Protein AF-A0A255ZI09-F1 (afdb_monomer)

Secondary structure (DSSP, 8-state):
-PPPPPP-EEPB-TTSPBPPPEEEE-SSEEEEEEEEE-TTS--EEEE--EEEGGG--HHHHHHHHHHHHH-SSHHHHHHHHHHHH-SS-TTS-SSHHHHHHHHHHHHHHHHHHHHHTTT--PPPEEEPPBTTBSEEEEEEEETTEEEEEEEEEEETTPBEE-SS---B-GGG-EEEEETTTT-TTEEEEEEE-

Foldseek 3Di:
DDDPDAFFDFFAFPVRHGFQWDWDADPFWIWTWTFGAHPQLQDTDIDTDIDGPVGDPVVLVVVLSVQLNPDPRNRVSRVVSCVVPPPDDCVCQPDPSRVVRSVRVVVVCVVCVCVRCPRGDRWWWWFADDDPDQWFFKFFADPNDTDPDGDDIAGGGFTFDPPDDWHDDPPRWTWGQTDPVSPPRITHTIDTD

Mean predicted aligned error: 8.45 Å

Sequence (193 aa):
MQAAAPACAPMRNAAGYPLAPRWESGALGNHLILMCTNAKQSQAFAGGLSCLHADCNVNAFGAALLKVLHAEDRQAALDAEWDKGVKWTCDAPPTVAQANLCNERAALIKANWSRWSAGYAVAVWKVKANGAATTRPAYALANGVLGTKEVARAQVGAICNVIRPTAPATGGDIRAEFGPANAPGVVTICSKQ

Structure (mmCIF, N/CA/C/O backbone):
data_AF-A0A255ZI09-F1
#
_entry.id   AF-A0A255ZI09-F1
#
loop_
_atom_site.group_PDB
_atom_site.id
_atom_site.type_symbol
_atom_site.label_atom_id
_atom_site.label_alt_id
_atom_site.label_comp_id
_atom_site.label_asym_id
_atom_site.label_entity_id
_atom_site.label_seq_id
_atom_site.pdbx_PDB_ins_code
_atom_site.Cartn_x
_atom_site.Cartn_y
_atom_site.Cartn_z
_atom_site.occupancy
_atom_site.B_iso_or_equiv
_atom_site.auth_seq_id
_atom_site.auth_comp_id
_atom_site.auth_asym_id
_atom_site.auth_atom_id
_atom_site.pdbx_PDB_model_num
ATOM 1 N N . MET A 1 1 ? 10.603 18.497 -2.033 1.00 33.22 1 MET A N 1
ATOM 2 C CA . MET A 1 1 ? 10.549 17.308 -1.155 1.00 33.22 1 MET A CA 1
ATOM 3 C C . MET A 1 1 ? 9.601 16.315 -1.801 1.00 33.22 1 MET A C 1
ATOM 5 O O . MET A 1 1 ? 8.430 16.639 -1.943 1.00 33.22 1 MET A O 1
ATOM 9 N N . GLN A 1 2 ? 10.116 15.188 -2.290 1.00 36.16 2 GLN A N 1
ATOM 10 C CA . GLN A 1 2 ? 9.300 14.132 -2.892 1.00 36.16 2 GLN A CA 1
ATOM 11 C C . GLN A 1 2 ? 8.587 13.383 -1.762 1.00 36.16 2 GLN A C 1
ATOM 13 O O . GLN A 1 2 ? 9.208 13.082 -0.741 1.00 36.16 2 GLN A O 1
ATOM 18 N N . ALA A 1 3 ? 7.279 13.164 -1.889 1.00 39.97 3 ALA A N 1
ATOM 19 C CA . ALA A 1 3 ? 6.551 12.366 -0.912 1.00 39.97 3 ALA A CA 1
ATOM 20 C C . ALA A 1 3 ? 7.094 10.932 -0.961 1.00 39.97 3 ALA A C 1
ATOM 22 O O . ALA A 1 3 ? 7.229 10.367 -2.045 1.00 39.97 3 ALA A O 1
ATOM 23 N N . ALA A 1 4 ? 7.428 10.361 0.197 1.00 49.44 4 ALA A N 1
ATOM 24 C CA . ALA A 1 4 ? 7.821 8.960 0.272 1.00 49.44 4 ALA A CA 1
ATOM 25 C C . ALA A 1 4 ? 6.689 8.084 -0.284 1.00 49.44 4 ALA A C 1
ATOM 27 O O . ALA A 1 4 ? 5.510 8.341 -0.008 1.00 49.44 4 ALA A O 1
ATOM 28 N N . ALA A 1 5 ? 7.042 7.063 -1.067 1.00 55.00 5 ALA A N 1
ATOM 29 C CA . ALA A 1 5 ? 6.068 6.098 -1.550 1.00 55.0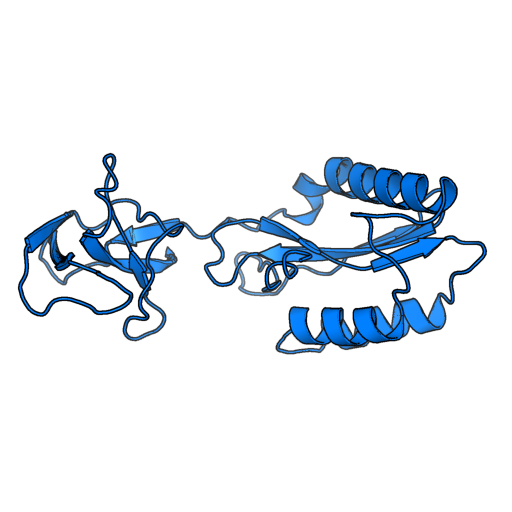0 5 ALA A CA 1
ATOM 30 C C . ALA A 1 5 ? 5.327 5.469 -0.350 1.00 55.00 5 ALA A C 1
ATOM 32 O O . ALA A 1 5 ? 5.941 5.200 0.686 1.00 55.00 5 ALA A O 1
ATOM 33 N N . PRO A 1 6 ? 4.001 5.261 -0.437 1.00 61.19 6 PRO A N 1
ATOM 34 C CA . PRO A 1 6 ? 3.262 4.626 0.642 1.00 61.19 6 PRO A CA 1
ATOM 35 C C . PRO A 1 6 ? 3.760 3.194 0.837 1.00 61.19 6 PRO A C 1
ATOM 37 O O . PRO A 1 6 ? 3.961 2.467 -0.134 1.00 61.19 6 PRO A O 1
ATOM 40 N N . ALA A 1 7 ? 3.895 2.768 2.093 1.00 70.31 7 ALA A N 1
ATOM 41 C CA . ALA A 1 7 ? 4.321 1.409 2.390 1.00 70.31 7 ALA A CA 1
ATOM 42 C C . ALA A 1 7 ? 3.371 0.362 1.763 1.00 70.31 7 ALA A C 1
ATOM 44 O O . ALA A 1 7 ? 2.164 0.392 2.023 1.00 70.31 7 ALA A O 1
ATOM 45 N N . CYS A 1 8 ? 3.903 -0.560 0.951 1.00 75.25 8 CYS A N 1
ATOM 46 C CA . CYS A 1 8 ? 3.186 -1.694 0.358 1.00 75.25 8 CYS A CA 1
ATOM 47 C C . CYS A 1 8 ? 3.151 -2.892 1.308 1.00 75.25 8 CYS A C 1
ATOM 49 O O . CYS A 1 8 ? 4.037 -3.749 1.309 1.00 75.25 8 CYS A O 1
ATOM 51 N N . ALA A 1 9 ? 2.058 -3.030 2.051 1.00 80.44 9 ALA A N 1
ATOM 52 C CA . ALA A 1 9 ? 1.685 -4.342 2.554 1.00 80.44 9 ALA A CA 1
ATOM 53 C C . ALA A 1 9 ? 1.100 -5.166 1.389 1.00 80.44 9 ALA A C 1
ATOM 55 O O . ALA A 1 9 ? 0.278 -4.639 0.635 1.00 80.44 9 ALA A O 1
ATOM 56 N N . PRO A 1 10 ? 1.466 -6.446 1.205 1.00 81.69 10 PRO A N 1
ATOM 57 C CA . PRO A 1 10 ? 0.876 -7.251 0.144 1.00 81.69 10 PRO A CA 1
ATOM 58 C C . PRO A 1 10 ? -0.628 -7.415 0.365 1.00 81.69 10 PRO A C 1
ATOM 60 O O . PRO A 1 10 ? -1.071 -7.786 1.455 1.00 81.69 10 PRO A O 1
ATOM 63 N N . MET A 1 11 ? -1.413 -7.194 -0.690 1.00 86.75 11 MET A N 1
ATOM 64 C CA . MET A 1 11 ? -2.818 -7.599 -0.709 1.00 86.75 11 MET A CA 1
ATOM 65 C C . MET A 1 11 ? -2.905 -9.112 -0.502 1.00 86.75 11 MET A C 1
ATOM 67 O O . MET A 1 11 ? -2.089 -9.851 -1.047 1.00 86.75 11 MET A O 1
ATOM 71 N N . ARG A 1 12 ? -3.878 -9.582 0.283 1.00 84.38 12 ARG A N 1
ATOM 72 C CA . ARG A 1 12 ? -4.068 -11.005 0.602 1.00 84.38 12 ARG A CA 1
ATOM 73 C C . ARG A 1 12 ? -5.451 -11.479 0.174 1.00 84.38 12 ARG A C 1
ATOM 75 O O . ARG A 1 12 ? -6.423 -10.756 0.355 1.00 84.38 12 ARG A O 1
ATOM 82 N N . ASN A 1 13 ? -5.545 -12.678 -0.386 1.00 82.06 13 ASN A N 1
ATOM 83 C CA . ASN A 1 13 ? -6.838 -13.290 -0.682 1.00 82.06 13 ASN A CA 1
ATOM 84 C C . ASN A 1 13 ? -7.582 -13.679 0.612 1.00 82.06 13 ASN A C 1
ATOM 86 O O . ASN A 1 13 ? -7.042 -13.567 1.714 1.00 82.06 13 ASN A O 1
ATOM 90 N N . ALA A 1 14 ? -8.812 -14.182 0.476 1.00 77.88 14 ALA A N 1
ATOM 91 C CA . ALA A 1 14 ? -9.637 -14.622 1.606 1.00 77.88 14 ALA A CA 1
ATOM 92 C C . ALA A 1 14 ? -8.976 -15.695 2.499 1.00 77.88 14 ALA A C 1
ATOM 94 O O . ALA A 1 14 ? -9.269 -15.766 3.687 1.00 77.88 14 ALA A O 1
ATOM 95 N N . ALA A 1 15 ? -8.054 -16.495 1.955 1.00 78.25 15 ALA A N 1
ATOM 96 C CA . ALA A 1 15 ? -7.289 -17.495 2.704 1.00 78.25 15 ALA A CA 1
ATOM 97 C C . ALA A 1 15 ? -6.020 -16.919 3.370 1.00 78.25 15 ALA A C 1
ATOM 99 O O . ALA A 1 15 ? -5.214 -17.657 3.929 1.00 78.25 15 ALA A O 1
ATOM 100 N N . GLY A 1 16 ? -5.814 -15.601 3.306 1.00 76.88 16 GLY A N 1
ATOM 101 C CA . GLY A 1 16 ? -4.669 -14.919 3.907 1.00 76.88 16 GLY A CA 1
ATOM 102 C C . GLY A 1 16 ? -3.377 -15.007 3.091 1.00 76.88 16 GLY A C 1
ATOM 103 O O . GLY A 1 16 ? -2.362 -14.435 3.505 1.00 76.88 16 GLY A O 1
ATOM 104 N N . TYR A 1 17 ? -3.388 -15.654 1.922 1.00 79.81 17 TYR A N 1
ATOM 105 C CA . TYR A 1 17 ? -2.214 -15.730 1.056 1.00 79.81 17 TYR A CA 1
ATOM 106 C C . TYR A 1 17 ? -2.016 -14.420 0.300 1.00 79.81 17 TYR A C 1
ATOM 108 O O . TYR A 1 17 ? -2.981 -13.879 -0.249 1.00 79.81 17 TYR A O 1
ATOM 116 N N . PRO A 1 18 ? -0.782 -13.898 0.237 1.00 81.19 18 PRO A N 1
ATOM 117 C CA . PRO A 1 18 ? -0.510 -12.695 -0.523 1.00 81.19 18 PRO A CA 1
ATOM 118 C C . PRO A 1 18 ? -0.772 -12.943 -2.009 1.00 81.19 18 PRO A C 1
ATOM 120 O O . PRO A 1 18 ? -0.396 -13.982 -2.554 1.00 81.19 18 PRO A O 1
ATOM 123 N N . LEU A 1 19 ? -1.395 -11.976 -2.675 1.00 85.38 19 LEU A N 1
ATOM 124 C CA . LEU A 1 19 ? -1.599 -12.042 -4.109 1.00 85.38 19 LEU A CA 1
ATOM 125 C C . LEU A 1 19 ? -0.238 -12.046 -4.816 1.00 85.38 19 LEU A C 1
ATOM 127 O O . LEU A 1 19 ? 0.709 -11.360 -4.411 1.00 85.38 19 LEU A O 1
ATOM 131 N N . ALA A 1 20 ? -0.141 -12.860 -5.864 1.00 84.56 20 ALA A N 1
ATOM 132 C CA . ALA A 1 20 ? 1.082 -12.995 -6.636 1.00 84.56 20 ALA A CA 1
ATOM 133 C C . ALA A 1 20 ? 1.359 -11.707 -7.434 1.00 84.56 20 ALA A C 1
ATOM 135 O O . ALA A 1 20 ? 0.435 -11.200 -8.076 1.00 84.56 20 ALA A O 1
ATOM 136 N N . PRO A 1 21 ? 2.607 -11.208 -7.451 1.00 85.81 21 PRO A N 1
ATOM 137 C CA . PRO A 1 21 ? 3.044 -10.176 -8.379 1.00 85.81 21 PRO A CA 1
ATOM 138 C C . PRO A 1 21 ? 2.699 -10.513 -9.828 1.00 85.81 21 PRO A C 1
ATOM 140 O O . PRO A 1 21 ? 2.524 -11.680 -10.194 1.00 85.81 21 PRO A O 1
ATOM 143 N N . ARG A 1 22 ? 2.642 -9.482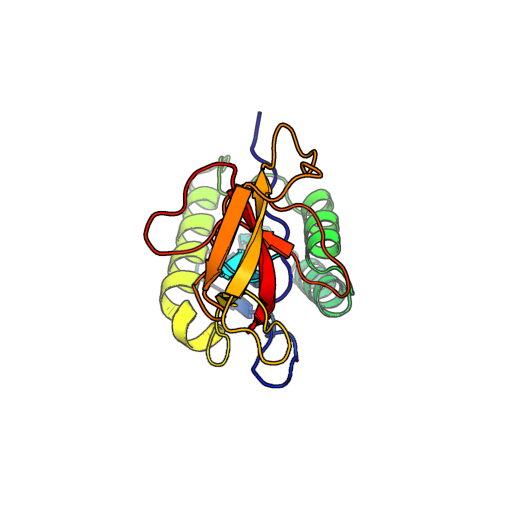 -10.666 1.00 89.81 22 ARG A N 1
ATOM 144 C CA . ARG A 1 22 ? 2.427 -9.625 -12.105 1.00 89.81 22 ARG A CA 1
ATOM 145 C C . ARG A 1 22 ? 3.679 -9.210 -12.840 1.00 89.81 22 ARG A C 1
ATOM 147 O O . ARG A 1 22 ? 4.161 -8.097 -12.658 1.00 89.81 22 ARG A O 1
ATOM 154 N N . TRP A 1 23 ? 4.189 -10.132 -13.639 1.00 89.81 23 TRP A N 1
ATOM 155 C CA . TRP A 1 23 ? 5.140 -9.818 -14.683 1.00 89.81 23 TRP A CA 1
ATOM 156 C C . TRP A 1 23 ? 4.347 -9.619 -15.962 1.00 89.81 23 TRP A C 1
ATOM 158 O O . TRP A 1 23 ? 3.702 -10.555 -16.428 1.00 89.81 23 TRP A O 1
ATOM 168 N N . GLU A 1 24 ? 4.408 -8.425 -16.528 1.00 91.81 24 GLU A N 1
ATOM 169 C CA . GLU A 1 24 ? 3.769 -8.118 -17.803 1.00 91.81 24 GLU A CA 1
ATOM 170 C C . GLU A 1 24 ? 4.826 -7.548 -18.746 1.00 91.81 24 GLU A C 1
ATOM 172 O O . GLU A 1 24 ? 5.581 -6.650 -18.367 1.00 91.81 24 GLU A O 1
ATOM 177 N N . SER A 1 25 ? 4.893 -8.081 -19.963 1.00 92.62 25 SER A N 1
ATOM 178 C CA . SER A 1 25 ? 5.707 -7.505 -21.033 1.00 92.62 25 SER A CA 1
ATOM 179 C C . SER A 1 25 ? 4.786 -6.689 -21.929 1.00 92.62 25 SER A C 1
ATOM 181 O O . SER A 1 25 ? 3.841 -7.232 -22.504 1.00 92.62 25 SER A O 1
ATOM 183 N N . GLY A 1 26 ? 5.021 -5.383 -21.980 1.00 93.62 26 GLY A N 1
ATOM 184 C CA . GLY A 1 26 ? 4.340 -4.465 -22.879 1.00 93.62 26 GLY A CA 1
ATOM 185 C C . GLY A 1 26 ? 5.059 -4.349 -24.221 1.00 93.62 26 GLY A C 1
ATOM 186 O O . GLY A 1 26 ? 5.933 -5.149 -24.553 1.00 93.62 26 GLY A O 1
ATOM 187 N N . ALA A 1 27 ? 4.690 -3.336 -25.000 1.00 95.94 27 ALA A N 1
ATOM 188 C CA . ALA A 1 27 ? 5.363 -3.014 -26.251 1.00 95.94 27 ALA A CA 1
ATOM 189 C C . ALA A 1 27 ? 6.687 -2.272 -26.015 1.00 95.94 27 ALA A C 1
ATOM 191 O O . ALA A 1 27 ? 7.594 -2.381 -26.836 1.00 95.94 27 ALA A O 1
ATOM 192 N N . LEU A 1 28 ? 6.801 -1.513 -24.920 1.00 94.81 28 LEU A N 1
ATOM 193 C CA . LEU A 1 28 ? 7.977 -0.694 -24.620 1.00 94.81 28 LEU A CA 1
ATOM 194 C C . LEU A 1 28 ? 8.922 -1.352 -23.615 1.00 94.81 28 LEU A C 1
ATOM 196 O O . LEU A 1 28 ? 10.122 -1.053 -23.610 1.00 94.81 28 LEU A O 1
ATOM 200 N N . GLY A 1 29 ? 8.406 -2.204 -22.730 1.00 92.25 29 GLY A N 1
ATOM 201 C CA . GLY A 1 29 ? 9.210 -2.728 -21.638 1.00 92.25 29 GLY A CA 1
ATOM 202 C C . GLY A 1 29 ? 8.630 -3.907 -20.875 1.00 92.25 29 GLY A C 1
ATOM 203 O O . GLY A 1 29 ? 7.596 -4.472 -21.219 1.00 92.25 29 GLY A O 1
ATOM 204 N N . ASN A 1 30 ? 9.339 -4.288 -19.813 1.00 90.25 30 ASN A N 1
ATOM 205 C CA . ASN A 1 30 ? 8.842 -5.241 -18.826 1.00 90.25 30 ASN A CA 1
ATOM 206 C C . ASN A 1 30 ? 8.415 -4.502 -17.559 1.00 90.25 30 ASN A C 1
ATOM 208 O O . ASN A 1 30 ? 9.059 -3.539 -17.128 1.00 90.25 30 ASN A O 1
ATOM 212 N N . HIS A 1 31 ? 7.354 -5.002 -16.934 1.00 88.81 31 HIS A N 1
ATOM 213 C CA . HIS A 1 31 ? 6.761 -4.441 -15.731 1.00 88.81 31 HIS A CA 1
ATOM 214 C C . HIS A 1 31 ? 6.617 -5.513 -14.660 1.00 88.81 31 HIS A C 1
ATOM 216 O O . HIS A 1 31 ? 6.014 -6.560 -14.885 1.00 88.81 31 HIS A O 1
ATOM 222 N N . LEU A 1 32 ? 7.125 -5.209 -13.470 1.00 86.94 32 LEU A N 1
ATOM 223 C CA . LEU A 1 32 ? 6.850 -5.950 -12.252 1.00 86.94 32 LEU A CA 1
ATOM 224 C C . LEU A 1 32 ? 5.819 -5.149 -11.474 1.00 86.94 32 LEU A C 1
ATOM 226 O O . LEU A 1 32 ? 6.088 -4.027 -11.058 1.00 86.94 32 LEU A O 1
ATOM 230 N N . ILE A 1 33 ? 4.640 -5.714 -11.269 1.00 88.38 33 ILE A N 1
ATOM 231 C CA . ILE A 1 33 ? 3.527 -5.042 -10.610 1.00 88.38 33 ILE A CA 1
ATOM 232 C C . ILE A 1 33 ? 3.211 -5.789 -9.320 1.00 88.38 33 ILE A C 1
ATOM 234 O O . ILE A 1 33 ? 2.958 -6.994 -9.322 1.00 88.38 33 ILE A O 1
ATOM 238 N N . LEU A 1 34 ? 3.224 -5.057 -8.211 1.00 86.81 34 LEU A N 1
ATOM 239 C CA . LEU A 1 34 ? 2.848 -5.554 -6.895 1.00 86.81 34 LEU A CA 1
ATOM 240 C C . LEU A 1 34 ? 1.464 -5.024 -6.538 1.00 86.81 34 LEU A C 1
ATOM 242 O O . LEU A 1 34 ? 1.216 -3.822 -6.622 1.00 86.81 34 LEU A O 1
ATOM 246 N N . MET A 1 35 ? 0.570 -5.909 -6.111 1.00 89.19 35 MET A N 1
ATOM 247 C CA . MET A 1 35 ? -0.728 -5.514 -5.575 1.00 89.19 35 MET A CA 1
ATOM 248 C C . MET A 1 35 ? -0.584 -5.222 -4.083 1.00 89.19 35 MET A C 1
ATOM 250 O O . MET A 1 35 ? -0.367 -6.120 -3.264 1.00 89.19 35 MET A O 1
ATOM 254 N N . CYS A 1 36 ? -0.663 -3.939 -3.763 1.00 86.75 36 CYS A N 1
ATOM 255 C CA . CYS A 1 36 ? -0.316 -3.373 -2.477 1.00 86.75 36 CYS A CA 1
ATOM 256 C C . CYS A 1 36 ? -1.541 -2.837 -1.758 1.00 86.75 36 CYS A C 1
ATOM 258 O O . CYS A 1 36 ? -2.538 -2.438 -2.358 1.00 86.75 36 CYS A O 1
ATOM 260 N N . THR A 1 37 ? -1.431 -2.761 -0.445 1.00 86.50 37 THR A N 1
ATOM 261 C CA . THR A 1 37 ? -2.335 -2.001 0.389 1.00 86.50 37 THR A CA 1
ATOM 262 C C . THR A 1 37 ? -1.556 -1.213 1.428 1.00 86.50 37 THR A C 1
ATOM 264 O O . THR A 1 37 ? -0.417 -1.550 1.746 1.00 86.50 37 THR A O 1
ATOM 267 N N . ASN A 1 38 ? -2.146 -0.134 1.938 1.00 82.81 38 ASN A N 1
ATOM 268 C CA . ASN A 1 38 ? -1.532 0.620 3.024 1.00 82.81 38 ASN A CA 1
ATOM 269 C C . ASN A 1 38 ? -1.448 -0.241 4.305 1.00 82.81 38 ASN A C 1
ATOM 271 O O . ASN A 1 38 ? -2.080 -1.292 4.412 1.00 82.81 38 ASN A O 1
ATOM 275 N N . ALA A 1 39 ? -0.718 0.222 5.323 1.00 77.62 39 ALA A N 1
ATOM 276 C CA . ALA A 1 39 ? -0.547 -0.521 6.580 1.00 77.62 39 ALA A CA 1
ATOM 277 C C . ALA A 1 39 ? -1.878 -0.907 7.269 1.00 77.62 39 ALA A C 1
ATOM 279 O O . ALA A 1 39 ? -1.955 -1.910 7.975 1.00 77.62 39 ALA A O 1
ATOM 280 N N . LYS A 1 40 ? -2.946 -0.133 7.037 1.00 77.50 40 LYS A N 1
ATOM 281 C CA . LYS A 1 40 ? -4.291 -0.362 7.594 1.00 77.50 40 LYS A CA 1
ATOM 282 C C . LYS A 1 40 ? -5.156 -1.263 6.712 1.00 77.50 40 LYS A C 1
ATOM 284 O O . LYS A 1 40 ? -6.292 -1.561 7.060 1.00 77.50 40 LYS A O 1
ATOM 289 N N . GLN A 1 41 ? -4.638 -1.685 5.569 1.00 79.50 41 GLN A N 1
ATOM 290 C CA . GLN A 1 41 ? -5.328 -2.447 4.539 1.00 79.50 41 GLN A CA 1
ATOM 291 C C . GLN A 1 41 ? -6.595 -1.776 3.977 1.00 79.50 41 GLN A C 1
ATOM 293 O O . GLN A 1 41 ? -7.468 -2.451 3.443 1.00 79.50 41 GLN A O 1
ATOM 298 N N . SER A 1 42 ? -6.731 -0.456 4.124 1.00 81.62 42 SER A N 1
ATOM 299 C CA . SER A 1 42 ? -7.957 0.289 3.798 1.00 81.62 42 SER A CA 1
ATOM 300 C C . SER A 1 42 ? -7.956 0.884 2.391 1.00 81.62 42 SER A C 1
ATOM 302 O O . SER A 1 42 ? -8.958 1.430 1.941 1.00 81.62 42 SER A O 1
ATOM 304 N N . GLN A 1 43 ? -6.814 0.834 1.714 1.00 85.19 43 GLN A N 1
ATOM 305 C CA . GLN A 1 43 ? -6.635 1.352 0.366 1.00 85.19 43 GLN A CA 1
ATOM 306 C C . GLN A 1 43 ? -5.760 0.380 -0.402 1.00 85.19 43 GLN A C 1
ATOM 308 O O . GLN A 1 43 ? -4.670 0.055 0.064 1.00 85.19 43 GLN A O 1
ATOM 313 N N . ALA A 1 44 ? -6.222 -0.060 -1.566 1.00 88.75 44 ALA A N 1
ATOM 314 C CA . ALA A 1 44 ? -5.427 -0.854 -2.488 1.00 88.75 44 ALA A CA 1
ATOM 315 C C . ALA A 1 44 ? -4.781 0.048 -3.545 1.00 88.75 44 ALA A C 1
ATOM 317 O O . ALA A 1 44 ? -5.381 1.031 -3.980 1.00 88.75 44 ALA A O 1
ATOM 318 N N . PHE A 1 45 ? -3.560 -0.281 -3.947 1.00 88.81 45 PHE A N 1
ATOM 319 C CA . PHE A 1 45 ? -2.815 0.419 -4.989 1.00 88.81 45 PHE A CA 1
ATOM 320 C C . PHE A 1 45 ? -1.804 -0.526 -5.649 1.00 88.81 45 PHE A C 1
ATOM 322 O O . PHE A 1 45 ? -1.549 -1.625 -5.157 1.00 88.81 45 PHE A O 1
ATOM 329 N N . ALA A 1 46 ? -1.229 -0.115 -6.776 1.00 88.75 46 ALA A N 1
ATOM 330 C CA . ALA A 1 46 ? -0.194 -0.879 -7.463 1.00 88.75 46 ALA A CA 1
ATOM 331 C C . ALA A 1 46 ? 1.196 -0.294 -7.172 1.00 88.75 46 ALA A C 1
ATOM 333 O O . ALA A 1 46 ? 1.443 0.880 -7.442 1.00 88.75 46 ALA A O 1
ATOM 334 N N . GLY A 1 47 ? 2.106 -1.119 -6.658 1.00 83.44 47 GLY A N 1
ATOM 335 C CA . GLY A 1 47 ? 3.542 -0.840 -6.566 1.00 83.44 47 GLY A CA 1
ATOM 336 C C . GLY A 1 47 ? 4.330 -1.563 -7.663 1.00 83.44 47 GLY A C 1
ATOM 337 O O . GLY A 1 47 ? 3.746 -2.241 -8.514 1.00 83.44 47 GLY A O 1
ATOM 338 N N . GLY A 1 48 ? 5.656 -1.412 -7.675 1.00 82.31 48 GLY A N 1
ATOM 339 C CA . GLY A 1 48 ? 6.557 -2.215 -8.515 1.00 82.31 48 GLY A CA 1
ATOM 340 C C . GLY A 1 48 ? 7.328 -1.467 -9.614 1.00 82.31 48 GLY A C 1
ATOM 341 O O . GLY A 1 48 ? 7.174 -0.261 -9.783 1.00 82.31 48 GLY A O 1
ATOM 342 N N . LEU A 1 49 ? 8.179 -2.201 -10.333 1.00 82.06 49 LEU A N 1
ATOM 343 C CA . LEU A 1 49 ? 9.279 -1.708 -11.172 1.00 82.06 49 LEU A CA 1
ATOM 344 C C . LEU A 1 49 ? 8.951 -1.768 -12.670 1.00 82.06 49 LEU A C 1
ATOM 346 O O . LEU A 1 49 ? 8.057 -2.497 -13.105 1.00 82.06 49 LEU A O 1
ATOM 350 N N . SER A 1 50 ? 9.685 -1.021 -13.494 1.00 86.62 50 SER A N 1
ATOM 351 C CA . SER A 1 50 ? 9.607 -1.117 -14.959 1.00 86.62 50 SER A CA 1
ATOM 352 C C . SER A 1 50 ? 10.957 -0.835 -15.611 1.00 86.62 50 SER A C 1
ATOM 354 O O . SER A 1 50 ? 11.734 -0.038 -15.095 1.00 86.62 50 SER A O 1
ATOM 356 N N . CYS A 1 51 ? 11.222 -1.475 -16.747 1.00 86.06 51 CYS A N 1
ATOM 357 C CA . CYS A 1 51 ? 12.425 -1.281 -17.561 1.00 86.06 51 CYS A CA 1
ATOM 358 C C . CYS A 1 51 ? 12.046 -1.266 -19.051 1.00 86.06 51 CYS A C 1
ATOM 360 O O . CYS A 1 51 ? 11.210 -2.063 -19.471 1.00 86.06 51 CYS A O 1
ATOM 362 N N . LEU A 1 52 ? 12.670 -0.399 -19.856 1.00 89.00 52 LEU A N 1
ATOM 363 C CA . LEU A 1 52 ? 12.546 -0.4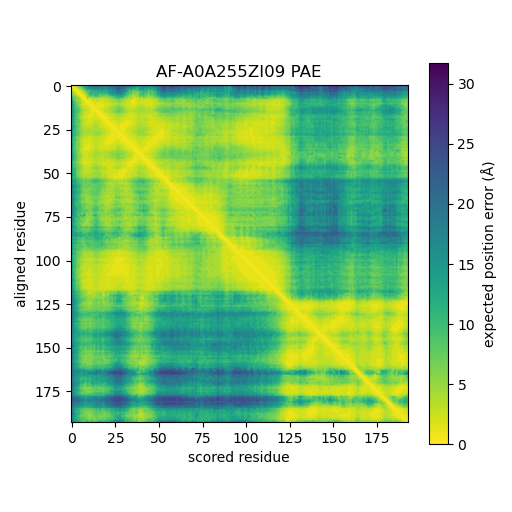37 -21.321 1.00 89.00 52 LEU A CA 1
ATOM 364 C C . LEU A 1 52 ? 13.209 -1.705 -21.866 1.00 89.00 52 LEU A C 1
ATOM 366 O O . LEU A 1 52 ? 14.260 -2.082 -21.357 1.00 89.00 52 LEU A O 1
ATOM 370 N N . HIS A 1 53 ? 12.674 -2.333 -22.920 1.00 90.44 53 HIS A N 1
ATOM 371 C CA . HIS A 1 53 ? 13.291 -3.538 -23.507 1.00 90.44 53 HIS A CA 1
ATOM 372 C C . HIS A 1 53 ? 14.749 -3.323 -23.919 1.00 90.44 53 HIS A C 1
ATOM 374 O O . HIS A 1 53 ? 15.571 -4.201 -23.683 1.00 90.44 53 HIS A O 1
ATOM 380 N N . ALA A 1 54 ? 15.067 -2.147 -24.467 1.00 87.25 54 ALA A N 1
ATOM 381 C CA . ALA A 1 54 ? 16.419 -1.789 -24.896 1.00 87.25 54 ALA A CA 1
ATOM 382 C C . ALA A 1 54 ? 17.454 -1.819 -23.755 1.00 87.25 54 ALA A C 1
ATOM 384 O O . ALA A 1 54 ? 18.618 -2.122 -23.994 1.00 87.25 54 ALA A O 1
ATOM 385 N N . ASP A 1 55 ? 17.015 -1.558 -22.520 1.00 82.69 55 ASP A N 1
ATOM 386 C CA . ASP A 1 55 ? 17.885 -1.411 -21.350 1.00 82.69 55 ASP A CA 1
ATOM 387 C C . ASP A 1 55 ? 17.638 -2.497 -20.289 1.00 82.69 55 ASP A C 1
ATOM 389 O O . ASP A 1 55 ? 18.263 -2.495 -19.223 1.00 82.69 55 ASP A O 1
ATOM 393 N N . CYS A 1 56 ? 16.688 -3.410 -20.522 1.00 82.44 56 CYS A N 1
ATOM 394 C CA . CYS A 1 56 ? 16.240 -4.314 -19.476 1.00 82.44 56 CYS A CA 1
ATOM 395 C C . CYS A 1 56 ? 17.161 -5.521 -19.321 1.00 82.44 56 CYS A C 1
ATOM 397 O O . CYS A 1 56 ? 17.222 -6.407 -20.173 1.00 82.44 56 CYS A O 1
ATOM 399 N N . ASN A 1 57 ? 17.777 -5.636 -18.147 1.00 84.25 57 ASN A N 1
ATOM 400 C CA . ASN A 1 57 ? 18.358 -6.893 -17.704 1.00 84.25 57 ASN A CA 1
ATOM 401 C C . ASN A 1 57 ? 17.261 -7.775 -17.088 1.00 84.25 57 ASN A C 1
ATOM 403 O O . ASN A 1 57 ? 16.981 -7.706 -15.889 1.00 84.25 57 ASN A O 1
ATOM 407 N N . VAL A 1 58 ? 16.645 -8.619 -17.917 1.00 78.56 58 VAL A N 1
ATOM 408 C CA . VAL A 1 58 ? 15.552 -9.517 -17.505 1.00 78.56 58 VAL A CA 1
ATOM 409 C C . VAL A 1 58 ? 15.950 -10.476 -16.379 1.00 78.56 58 VAL A C 1
ATOM 411 O O . VAL A 1 58 ? 15.121 -10.787 -15.528 1.00 78.56 58 VAL A O 1
ATOM 414 N N . ASN A 1 59 ? 17.222 -10.881 -16.304 1.00 82.12 59 ASN A N 1
ATOM 415 C CA . ASN A 1 59 ? 17.717 -11.753 -15.235 1.00 82.12 59 ASN A CA 1
ATOM 416 C C . ASN A 1 59 ? 17.758 -11.014 -13.894 1.00 82.12 59 ASN A C 1
ATOM 418 O O . ASN A 1 59 ? 17.316 -11.548 -12.877 1.00 82.12 59 ASN A O 1
ATOM 422 N N . ALA A 1 60 ? 18.234 -9.766 -13.891 1.00 78.94 60 ALA A N 1
ATOM 423 C CA . ALA A 1 60 ? 18.203 -8.917 -12.702 1.00 78.94 60 ALA A CA 1
ATOM 424 C C . ALA A 1 60 ? 16.758 -8.619 -12.269 1.00 78.94 60 ALA A C 1
ATOM 426 O O . ALA A 1 60 ? 16.449 -8.650 -11.080 1.00 78.94 60 ALA A O 1
ATOM 427 N N . PHE A 1 61 ? 15.860 -8.409 -13.233 1.00 75.81 61 PHE A N 1
ATOM 428 C CA . PHE A 1 61 ? 14.441 -8.174 -12.975 1.00 75.81 61 PHE A CA 1
ATOM 429 C C . PHE A 1 61 ? 13.747 -9.410 -12.372 1.00 75.81 61 PHE A C 1
ATOM 431 O O . PHE A 1 61 ? 12.998 -9.298 -11.401 1.00 75.81 61 PHE A O 1
ATOM 438 N N . GLY A 1 62 ? 14.062 -10.609 -12.876 1.00 79.94 62 GLY A N 1
ATOM 439 C CA . GLY A 1 62 ? 13.614 -11.884 -12.305 1.00 79.94 62 GLY A CA 1
ATOM 440 C C . GLY A 1 62 ? 14.151 -12.124 -10.896 1.00 79.94 62 GLY A C 1
ATOM 441 O O . GLY A 1 62 ? 13.402 -12.520 -10.003 1.00 79.94 62 GLY A O 1
ATOM 442 N N . ALA A 1 63 ? 15.426 -11.813 -10.657 1.00 83.94 63 ALA A N 1
ATOM 443 C CA . ALA A 1 63 ? 16.021 -11.907 -9.328 1.00 83.94 63 ALA A CA 1
ATOM 444 C C . ALA A 1 63 ? 15.362 -10.940 -8.328 1.00 83.94 63 ALA A C 1
ATOM 446 O O . ALA A 1 63 ? 15.088 -11.329 -7.191 1.00 83.94 63 ALA A O 1
ATOM 447 N N . ALA A 1 64 ? 15.060 -9.707 -8.747 1.00 80.56 64 ALA A N 1
ATOM 448 C CA . ALA A 1 64 ? 14.335 -8.737 -7.929 1.00 80.56 64 ALA A CA 1
ATOM 449 C C . ALA A 1 64 ? 12.931 -9.246 -7.564 1.00 80.56 64 ALA A C 1
ATOM 451 O O . ALA A 1 64 ? 12.541 -9.193 -6.397 1.00 80.56 64 ALA A O 1
ATOM 452 N N . LEU A 1 65 ? 12.201 -9.828 -8.525 1.00 81.25 65 LEU A N 1
ATOM 453 C CA . LEU A 1 65 ? 10.900 -10.455 -8.273 1.00 81.25 65 LEU A CA 1
ATOM 454 C C . LEU A 1 65 ? 10.989 -11.545 -7.194 1.00 81.25 65 LEU A C 1
ATOM 456 O O . LEU A 1 65 ? 10.174 -11.545 -6.271 1.00 81.25 65 LEU A O 1
ATOM 460 N N . LEU A 1 66 ? 11.965 -12.454 -7.283 1.00 84.94 66 LEU A N 1
ATOM 461 C CA . LEU A 1 66 ? 12.131 -13.530 -6.299 1.00 84.94 66 LEU A CA 1
ATOM 462 C C . LEU A 1 66 ? 12.414 -12.977 -4.898 1.00 84.94 66 LEU A C 1
ATOM 464 O O . LEU A 1 66 ? 11.775 -13.392 -3.932 1.00 84.94 66 LEU A O 1
ATOM 468 N N . LYS A 1 67 ? 13.307 -11.990 -4.776 1.00 84.88 67 LYS A N 1
ATOM 469 C CA . LYS A 1 67 ? 13.599 -11.349 -3.484 1.00 84.88 67 LYS A CA 1
ATOM 470 C C . LYS A 1 67 ? 12.354 -10.711 -2.870 1.00 84.88 67 LYS A C 1
ATOM 472 O O . LYS A 1 67 ? 12.069 -10.936 -1.698 1.00 84.88 67 LYS A O 1
ATOM 477 N N . VAL A 1 68 ? 11.586 -9.963 -3.664 1.00 79.81 68 VAL A N 1
ATOM 478 C CA . VAL A 1 68 ? 10.346 -9.320 -3.203 1.00 79.81 68 VAL A CA 1
ATOM 479 C C . VAL A 1 68 ? 9.286 -10.357 -2.823 1.00 79.81 68 VAL A C 1
ATOM 481 O O . VAL A 1 68 ? 8.558 -10.170 -1.853 1.00 79.81 68 VAL A O 1
ATOM 484 N N . LEU A 1 69 ? 9.187 -11.467 -3.557 1.00 78.06 69 LEU A N 1
ATOM 485 C CA . LEU A 1 69 ? 8.234 -12.541 -3.273 1.00 78.06 69 LEU A CA 1
ATOM 486 C C . LEU A 1 69 ? 8.474 -13.223 -1.924 1.00 78.06 69 LEU A C 1
ATOM 488 O O . LEU A 1 69 ? 7.500 -13.526 -1.225 1.00 78.06 69 LEU A O 1
ATOM 492 N N . HIS A 1 70 ? 9.746 -13.458 -1.594 1.00 82.00 70 HIS A N 1
ATOM 493 C CA . HIS A 1 70 ? 10.179 -14.190 -0.404 1.00 82.00 70 HIS A CA 1
ATOM 494 C C . HIS A 1 70 ? 10.412 -13.305 0.826 1.00 82.00 70 HIS A C 1
ATOM 496 O O . HIS A 1 70 ? 10.610 -13.834 1.917 1.00 82.00 70 HIS A O 1
ATOM 502 N N . ALA A 1 71 ? 10.370 -11.981 0.680 1.00 78.44 71 ALA A N 1
ATOM 503 C CA . ALA A 1 71 ? 10.507 -11.067 1.803 1.00 78.44 71 ALA A CA 1
ATOM 504 C C . ALA A 1 71 ? 9.253 -11.049 2.690 1.00 78.44 71 ALA A C 1
ATOM 506 O O . ALA A 1 71 ? 8.119 -11.023 2.197 1.00 78.44 71 ALA A O 1
ATOM 507 N N . GLU A 1 72 ? 9.467 -10.996 4.007 1.00 72.69 72 GLU A N 1
ATOM 508 C CA . GLU A 1 72 ? 8.400 -10.725 4.977 1.00 72.69 72 GLU A CA 1
ATOM 509 C C . GLU A 1 72 ? 7.842 -9.307 4.789 1.00 72.69 72 GLU A C 1
ATOM 511 O O . GLU A 1 72 ? 6.625 -9.124 4.701 1.00 72.69 72 GLU A O 1
ATOM 516 N N . ASP A 1 73 ? 8.736 -8.323 4.636 1.00 73.06 73 ASP A N 1
ATOM 517 C CA . ASP A 1 73 ? 8.407 -6.955 4.238 1.00 73.06 73 ASP A CA 1
ATOM 518 C C . ASP A 1 73 ? 8.710 -6.742 2.748 1.00 73.06 73 ASP A C 1
ATOM 520 O O . ASP A 1 73 ? 9.833 -6.445 2.329 1.00 73.06 73 ASP A O 1
ATOM 524 N N . ARG A 1 74 ? 7.672 -6.914 1.925 1.00 76.25 74 ARG A N 1
ATOM 525 C CA . ARG A 1 74 ? 7.777 -6.763 0.470 1.00 76.25 74 ARG A CA 1
ATOM 526 C C . ARG A 1 74 ? 8.011 -5.327 0.029 1.00 76.25 74 ARG A C 1
ATOM 528 O O . ARG A 1 74 ? 8.579 -5.145 -1.044 1.00 76.25 74 ARG A O 1
ATOM 535 N N . GLN A 1 75 ? 7.578 -4.334 0.808 1.00 71.81 75 GLN A N 1
ATOM 536 C CA . GLN A 1 75 ? 7.862 -2.940 0.487 1.00 71.81 75 GLN A CA 1
ATOM 537 C C . GLN A 1 75 ? 9.337 -2.663 0.709 1.00 71.81 75 GLN A C 1
ATOM 539 O O . GLN A 1 75 ? 9.979 -2.178 -0.207 1.00 71.81 75 GLN A O 1
ATOM 544 N N . ALA A 1 76 ? 9.882 -3.021 1.871 1.00 76.19 76 ALA A N 1
ATOM 545 C CA . ALA A 1 76 ? 11.297 -2.802 2.145 1.00 76.19 76 ALA A CA 1
ATOM 546 C C . ALA A 1 76 ? 12.185 -3.539 1.131 1.00 76.19 76 ALA A C 1
ATOM 548 O O . ALA A 1 76 ? 13.189 -3.002 0.671 1.00 76.19 76 ALA A O 1
ATOM 549 N N . ALA A 1 77 ? 11.798 -4.753 0.724 1.00 81.88 77 ALA A N 1
ATOM 550 C CA . ALA A 1 77 ? 12.494 -5.479 -0.335 1.00 81.88 77 ALA A CA 1
ATOM 551 C C . ALA A 1 77 ? 12.333 -4.822 -1.714 1.00 81.88 77 ALA A C 1
ATOM 553 O O . ALA A 1 77 ? 13.299 -4.776 -2.475 1.00 81.88 77 ALA A O 1
ATOM 554 N N . LEU A 1 78 ? 11.140 -4.309 -2.041 1.00 77.06 78 LEU A N 1
ATOM 555 C CA . LEU A 1 78 ? 10.921 -3.546 -3.267 1.00 77.06 78 LEU A CA 1
ATOM 556 C C . LEU A 1 78 ? 11.783 -2.285 -3.261 1.00 77.06 78 LEU A C 1
ATOM 558 O O . LEU A 1 78 ? 12.467 -2.063 -4.247 1.00 77.06 78 LEU A O 1
ATOM 562 N N . ASP A 1 79 ? 11.777 -1.510 -2.179 1.00 73.31 79 ASP A N 1
ATOM 563 C CA . ASP A 1 79 ? 12.562 -0.287 -2.010 1.00 73.31 79 ASP A CA 1
ATOM 564 C C . ASP A 1 79 ? 14.057 -0.587 -2.110 1.00 73.31 79 ASP A C 1
ATOM 566 O O . ASP A 1 79 ? 14.774 0.088 -2.833 1.00 73.31 79 ASP A O 1
ATOM 570 N N . ALA A 1 80 ? 14.530 -1.678 -1.505 1.00 82.56 80 ALA A N 1
ATOM 571 C CA . ALA A 1 80 ? 15.925 -2.086 -1.622 1.00 82.56 80 ALA A CA 1
ATOM 572 C C . ALA A 1 80 ? 16.324 -2.465 -3.060 1.00 82.56 80 ALA A C 1
ATOM 574 O O . ALA A 1 80 ? 17.465 -2.239 -3.462 1.00 82.56 80 ALA A O 1
ATOM 575 N N . GLU A 1 81 ? 15.432 -3.077 -3.843 1.00 81.25 81 GLU A N 1
ATOM 576 C CA . GLU A 1 81 ? 15.692 -3.336 -5.265 1.00 81.25 81 GLU A CA 1
ATOM 577 C C . GLU A 1 81 ? 15.465 -2.079 -6.124 1.00 81.25 81 GLU A C 1
ATOM 579 O O . GLU A 1 81 ? 16.144 -1.901 -7.137 1.00 81.25 81 GLU A O 1
ATOM 584 N N . TRP A 1 82 ? 14.581 -1.178 -5.689 1.00 72.81 82 TRP A N 1
ATOM 585 C CA . TRP A 1 82 ? 14.334 0.133 -6.279 1.00 72.81 82 TRP A CA 1
ATOM 586 C C . TRP A 1 82 ? 15.580 1.010 -6.173 1.00 72.81 82 TRP A C 1
ATOM 588 O O . TRP A 1 82 ? 16.088 1.455 -7.192 1.00 72.81 82 TRP A O 1
ATOM 598 N N . ASP A 1 83 ? 16.147 1.161 -4.980 1.00 76.25 83 ASP A N 1
ATOM 599 C CA . ASP A 1 83 ? 17.358 1.944 -4.719 1.00 76.25 83 ASP A CA 1
ATOM 600 C C . ASP A 1 83 ? 18.566 1.440 -5.521 1.00 76.25 83 ASP A C 1
ATOM 602 O O . ASP A 1 83 ? 19.435 2.216 -5.916 1.00 76.25 83 ASP A O 1
ATOM 606 N N . LYS A 1 84 ? 18.622 0.131 -5.800 1.00 78.19 84 LYS A N 1
ATOM 607 C CA . LYS A 1 84 ? 19.688 -0.47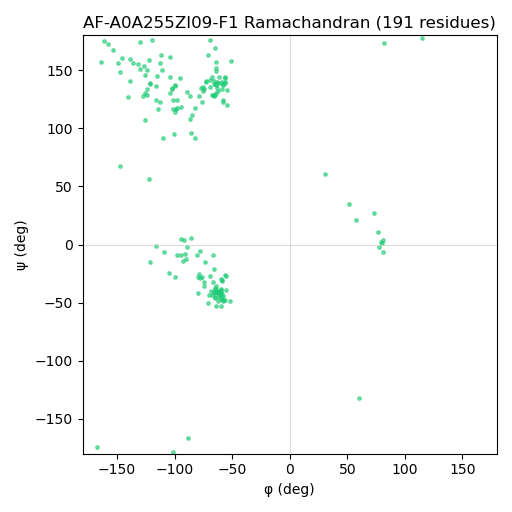0 -6.618 1.00 78.19 84 LYS A CA 1
ATOM 608 C C . LYS A 1 84 ? 19.469 -0.279 -8.115 1.00 78.19 84 LYS A C 1
ATOM 610 O O . LYS A 1 84 ? 20.432 -0.090 -8.855 1.00 78.19 84 LYS A O 1
ATOM 615 N N . GLY A 1 85 ? 18.232 -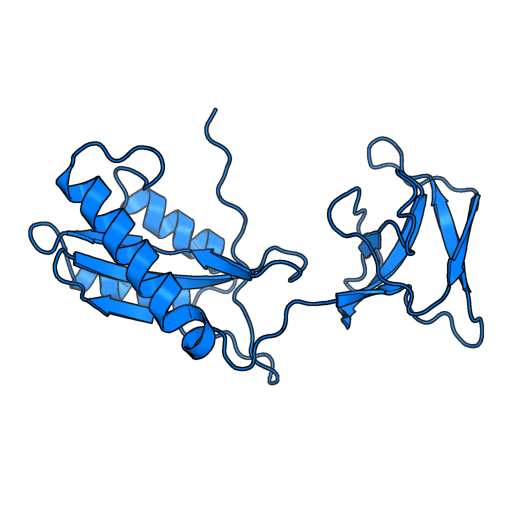0.446 -8.580 1.00 69.44 85 GLY A N 1
ATOM 616 C CA . GLY A 1 85 ? 17.922 -0.613 -10.001 1.00 69.44 85 GLY A CA 1
ATOM 617 C C . GLY A 1 85 ? 17.300 0.608 -10.671 1.00 69.44 85 GLY A C 1
ATOM 618 O O . GLY A 1 85 ? 17.404 0.759 -11.890 1.00 69.44 85 GLY A O 1
ATOM 619 N N . VAL A 1 86 ? 16.648 1.479 -9.905 1.00 65.56 86 VAL A N 1
ATOM 620 C CA . VAL A 1 86 ? 15.817 2.560 -10.429 1.00 65.56 86 VAL A CA 1
ATOM 621 C C . VAL A 1 86 ? 16.581 3.873 -10.409 1.00 65.56 86 VAL A C 1
ATOM 623 O O . VAL A 1 86 ? 16.892 4.435 -9.367 1.00 65.56 86 VAL A O 1
ATOM 626 N N . LYS A 1 87 ? 16.846 4.394 -11.606 1.00 71.25 87 LYS A N 1
ATOM 627 C CA . LYS A 1 87 ? 17.549 5.671 -11.800 1.00 71.25 87 LYS A CA 1
ATOM 628 C C . LYS A 1 87 ? 16.607 6.882 -11.849 1.00 71.25 87 LYS A C 1
ATOM 630 O O . LYS A 1 87 ? 17.080 8.012 -11.835 1.00 71.25 87 LYS A O 1
ATOM 635 N N . TRP A 1 88 ? 15.299 6.655 -11.972 1.00 77.38 88 TRP A N 1
ATOM 636 C CA . TRP A 1 88 ? 14.266 7.685 -12.132 1.00 77.38 88 TRP A CA 1
ATOM 637 C C . TRP A 1 88 ? 12.867 7.114 -11.851 1.00 77.38 88 TRP A C 1
ATOM 639 O O . TRP A 1 88 ? 12.657 5.912 -11.988 1.00 77.38 88 TRP A O 1
ATOM 649 N N . THR A 1 89 ? 11.891 7.954 -11.491 1.00 74.56 89 THR A N 1
ATOM 650 C CA . THR A 1 89 ? 10.515 7.515 -11.180 1.00 74.56 89 THR A CA 1
ATOM 651 C C . THR A 1 89 ? 9.506 7.998 -12.219 1.00 74.56 89 THR A C 1
ATOM 653 O O . THR A 1 89 ? 9.760 8.941 -12.968 1.00 74.56 89 THR A O 1
ATOM 656 N N . CYS A 1 90 ? 8.319 7.385 -12.234 1.00 81.38 90 CYS A N 1
ATOM 657 C CA . CYS A 1 90 ? 7.215 7.841 -13.082 1.00 81.38 90 CYS A CA 1
ATOM 658 C C . CYS A 1 90 ? 6.653 9.219 -12.697 1.00 81.38 90 CYS A C 1
ATOM 660 O O . CYS A 1 90 ? 5.869 9.767 -13.466 1.00 81.38 90 CYS A O 1
ATOM 662 N N . ASP A 1 91 ? 7.061 9.794 -11.560 1.00 75.94 91 ASP A N 1
ATOM 663 C CA . ASP A 1 91 ? 6.677 11.159 -11.175 1.00 75.94 91 ASP A CA 1
ATOM 664 C C . ASP A 1 91 ? 7.465 12.217 -11.959 1.00 75.94 91 ASP A C 1
ATOM 666 O O . ASP A 1 91 ? 6.988 13.332 -12.156 1.00 75.94 91 ASP A O 1
ATOM 670 N N . ALA A 1 92 ? 8.682 11.875 -12.391 1.00 79.31 92 ALA A N 1
ATOM 671 C CA . ALA A 1 92 ? 9.579 12.761 -13.126 1.00 79.31 92 ALA A CA 1
ATOM 672 C C . ALA A 1 92 ? 10.439 11.957 -14.124 1.00 79.31 92 ALA A C 1
ATOM 674 O O . ALA A 1 92 ? 11.651 11.821 -13.930 1.00 79.31 92 ALA A O 1
ATOM 675 N N . PRO A 1 93 ? 9.832 11.380 -15.181 1.00 86.62 93 PRO A N 1
ATOM 676 C CA . PRO A 1 93 ? 10.567 10.598 -16.167 1.00 86.62 93 PRO A CA 1
ATOM 677 C C . PRO A 1 93 ? 11.546 11.499 -16.951 1.00 86.62 93 PRO A C 1
ATOM 679 O O . PRO A 1 93 ? 11.123 12.517 -17.500 1.00 86.62 93 PRO A O 1
ATOM 682 N N . PRO A 1 94 ? 12.843 11.143 -17.048 1.00 87.38 94 PRO A N 1
ATOM 683 C CA . PRO A 1 94 ? 13.850 12.007 -17.665 1.00 87.38 94 PRO A CA 1
ATOM 684 C C . PRO A 1 94 ? 13.757 12.072 -19.191 1.00 87.38 94 PRO A C 1
ATOM 686 O O . PRO A 1 94 ? 14.359 12.948 -19.807 1.00 87.38 94 PRO A O 1
ATOM 689 N N . THR A 1 95 ? 13.021 11.152 -19.817 1.00 91.75 95 THR A N 1
ATOM 690 C CA . THR A 1 95 ? 12.836 11.111 -21.271 1.00 91.75 95 THR A CA 1
ATOM 691 C C . THR A 1 95 ? 11.393 10.785 -21.645 1.00 91.75 95 THR A C 1
ATOM 693 O O . THR A 1 95 ? 10.647 10.169 -20.881 1.00 91.75 95 THR A O 1
ATOM 696 N N . VAL A 1 96 ? 11.016 11.132 -22.878 1.00 93.69 96 VAL A N 1
ATOM 697 C CA . VAL A 1 96 ? 9.704 10.792 -23.453 1.00 93.69 96 VAL A CA 1
ATOM 698 C C . VAL A 1 96 ? 9.484 9.276 -23.497 1.00 93.69 96 VAL A C 1
ATOM 700 O O . VAL A 1 96 ? 8.394 8.807 -23.183 1.00 93.69 96 VAL A O 1
ATOM 703 N N . ALA A 1 97 ? 10.516 8.489 -23.822 1.00 92.38 97 ALA A N 1
ATOM 704 C CA . ALA A 1 97 ? 10.417 7.027 -23.846 1.00 92.38 97 ALA A CA 1
ATOM 705 C C . ALA A 1 97 ? 10.037 6.453 -22.471 1.00 92.38 97 ALA A C 1
ATOM 707 O O . ALA A 1 97 ? 9.199 5.561 -22.362 1.00 92.38 97 ALA A O 1
ATOM 708 N N . GLN A 1 98 ? 10.610 7.011 -21.408 1.00 90.06 98 GLN A N 1
ATOM 709 C CA . GLN A 1 98 ? 10.353 6.598 -20.032 1.00 90.06 98 GLN A CA 1
ATOM 710 C C . GLN A 1 98 ? 8.980 7.065 -19.537 1.00 90.06 98 GLN A C 1
ATOM 712 O O . GLN A 1 98 ? 8.286 6.308 -18.860 1.00 90.06 98 GLN A O 1
ATOM 717 N N . ALA A 1 99 ? 8.533 8.255 -19.948 1.00 92.38 99 ALA A N 1
ATOM 718 C CA . ALA A 1 99 ? 7.159 8.699 -19.721 1.00 92.38 99 ALA A CA 1
ATOM 719 C C . ALA A 1 99 ? 6.148 7.757 -20.401 1.00 92.38 99 ALA A C 1
ATOM 721 O O . ALA A 1 99 ? 5.154 7.357 -19.793 1.00 92.38 99 ALA A O 1
ATOM 722 N N . ASN A 1 100 ? 6.437 7.325 -21.631 1.00 95.25 100 ASN A N 1
ATOM 723 C CA . ASN A 1 100 ? 5.605 6.367 -22.356 1.00 95.25 100 ASN A CA 1
ATOM 724 C C . ASN A 1 100 ? 5.584 4.990 -21.680 1.00 95.25 100 ASN A C 1
ATOM 726 O O . ASN A 1 100 ? 4.515 4.394 -21.572 1.00 95.25 100 ASN A O 1
ATOM 730 N N . LEU A 1 101 ? 6.716 4.515 -21.151 1.00 93.50 101 LEU A N 1
ATOM 731 C CA . LEU A 1 101 ? 6.771 3.280 -20.361 1.00 93.50 101 LEU A CA 1
ATOM 732 C C . LEU A 1 101 ? 5.894 3.365 -19.098 1.00 93.50 101 LEU A C 1
ATOM 734 O O . LEU A 1 101 ? 5.199 2.410 -18.748 1.00 93.50 101 LEU A O 1
ATOM 738 N N . CYS A 1 102 ? 5.889 4.512 -18.417 1.00 91.75 102 CYS A N 1
ATOM 739 C CA . CYS A 1 102 ? 5.016 4.742 -17.265 1.00 91.75 102 CYS A CA 1
ATOM 740 C C . CYS A 1 102 ? 3.531 4.724 -17.645 1.00 91.75 102 CYS A C 1
ATOM 742 O O . CYS A 1 102 ? 2.720 4.128 -16.931 1.00 91.75 102 CYS A O 1
ATOM 744 N N . ASN A 1 103 ? 3.182 5.316 -18.790 1.00 94.94 103 ASN A N 1
ATOM 745 C CA . ASN A 1 103 ? 1.822 5.281 -19.325 1.00 94.94 103 ASN A CA 1
ATOM 746 C C . ASN A 1 103 ? 1.398 3.859 -19.719 1.00 94.94 103 ASN A C 1
ATOM 748 O O . ASN A 1 103 ? 0.280 3.451 -19.405 1.00 94.94 103 ASN A O 1
ATOM 752 N N . GLU A 1 104 ? 2.293 3.083 -20.338 1.00 95.94 104 GLU A N 1
ATOM 753 C CA . GLU A 1 104 ? 2.073 1.669 -20.661 1.00 95.94 104 GLU A CA 1
ATOM 754 C C . GLU A 1 104 ? 1.770 0.859 -19.394 1.00 95.94 104 GLU A C 1
ATOM 756 O O . GLU A 1 104 ? 0.744 0.178 -19.321 1.00 95.94 104 GLU A O 1
ATOM 761 N N . ARG A 1 105 ? 2.582 1.015 -18.339 1.00 93.75 105 ARG A N 1
ATOM 762 C CA . ARG A 1 105 ? 2.331 0.365 -17.046 1.00 93.75 105 ARG A CA 1
ATOM 763 C C . ARG A 1 105 ? 0.975 0.752 -16.460 1.00 93.75 105 ARG A C 1
ATOM 765 O O . ARG A 1 105 ? 0.234 -0.118 -16.003 1.00 93.75 105 ARG A O 1
ATOM 772 N N . ALA A 1 106 ? 0.648 2.043 -16.447 1.00 93.69 106 ALA A N 1
ATOM 773 C CA . ALA A 1 106 ? -0.625 2.523 -15.917 1.00 93.69 106 ALA A CA 1
ATOM 774 C C . ALA A 1 106 ? -1.817 1.937 -16.695 1.00 93.69 106 ALA A C 1
ATOM 776 O O . ALA A 1 106 ? -2.811 1.533 -16.086 1.00 93.69 106 ALA A O 1
ATOM 777 N N . ALA A 1 107 ? -1.700 1.827 -18.021 1.00 96.19 107 ALA A N 1
ATOM 778 C CA . ALA A 1 107 ? -2.706 1.208 -18.875 1.00 96.19 107 ALA A CA 1
ATOM 779 C C . ALA A 1 107 ? -2.863 -0.294 -18.585 1.00 96.19 107 ALA A C 1
ATOM 781 O O . ALA A 1 107 ? -3.991 -0.759 -18.403 1.00 96.19 107 ALA A O 1
ATOM 782 N N . LEU A 1 108 ? -1.756 -1.035 -18.455 1.00 95.88 108 LEU A N 1
ATOM 783 C CA . LEU A 1 108 ? -1.765 -2.456 -18.087 1.00 95.88 108 LEU A CA 1
ATOM 784 C C . LEU A 1 108 ? -2.435 -2.686 -16.729 1.00 95.88 108 LEU A C 1
ATOM 786 O O . LEU A 1 108 ? -3.291 -3.565 -16.608 1.00 95.88 108 LEU A O 1
ATOM 790 N N . ILE A 1 109 ? -2.096 -1.868 -15.726 1.00 94.88 109 ILE A N 1
ATOM 791 C CA . ILE A 1 109 ? -2.719 -1.916 -14.399 1.00 94.88 109 ILE A CA 1
ATOM 792 C C . ILE A 1 109 ? -4.216 -1.671 -14.518 1.00 94.88 109 ILE A C 1
ATOM 794 O O . ILE A 1 109 ? -5.002 -2.489 -14.050 1.00 94.88 109 ILE A O 1
ATOM 798 N N . LYS A 1 110 ? -4.626 -0.584 -15.176 1.00 95.81 110 LYS A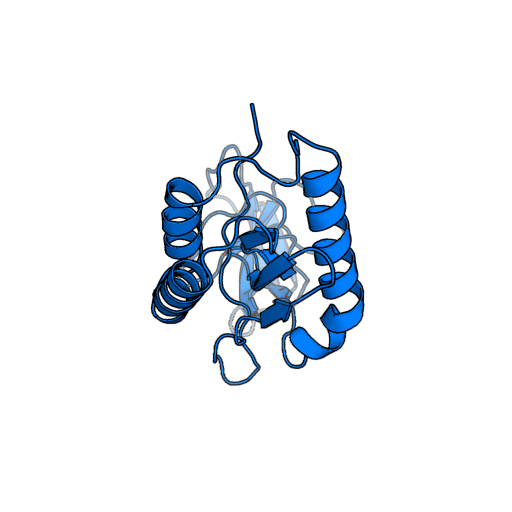 N 1
ATOM 799 C CA . LYS A 1 110 ? -6.040 -0.229 -15.323 1.00 95.81 110 LYS A CA 1
ATOM 800 C C . LYS A 1 110 ? -6.841 -1.336 -16.010 1.00 95.81 110 LYS A C 1
ATOM 802 O O . LYS A 1 110 ? -7.921 -1.677 -15.537 1.00 95.81 110 LYS A O 1
ATOM 807 N N . ALA A 1 111 ? -6.310 -1.911 -17.088 1.00 96.62 111 ALA A N 1
ATOM 808 C CA . ALA A 1 111 ? -6.982 -2.955 -17.855 1.00 96.62 111 ALA A CA 1
ATOM 809 C C . ALA A 1 111 ? -7.155 -4.261 -17.064 1.00 96.62 111 ALA A C 1
ATOM 811 O O . ALA A 1 111 ? -8.142 -4.971 -17.245 1.00 96.62 111 ALA A O 1
ATOM 812 N N . ASN A 1 112 ? -6.216 -4.580 -16.171 1.00 96.12 112 ASN A N 1
ATOM 813 C CA . ASN A 1 112 ? -6.189 -5.873 -15.495 1.00 96.12 112 ASN A CA 1
ATOM 814 C C . ASN A 1 112 ? -6.541 -5.827 -14.007 1.00 96.12 112 ASN A C 1
ATOM 816 O O . ASN A 1 112 ? -6.664 -6.886 -13.388 1.00 96.12 112 ASN A O 1
ATOM 820 N N . TRP A 1 113 ? -6.716 -4.639 -13.421 1.00 93.31 113 TRP A N 1
ATOM 821 C CA . TRP A 1 113 ? -6.849 -4.468 -11.975 1.00 93.31 113 TRP A CA 1
ATOM 822 C C . TRP A 1 113 ? -7.919 -5.373 -11.369 1.00 93.31 113 TRP A C 1
ATOM 824 O O . TRP A 1 113 ? -7.636 -6.086 -10.409 1.00 93.31 113 TRP A O 1
ATOM 834 N N . SER A 1 114 ? -9.119 -5.416 -11.956 1.00 92.12 114 SER A N 1
ATOM 835 C CA . SER A 1 114 ? -10.223 -6.244 -11.447 1.00 92.12 114 SER A CA 1
ATOM 836 C C . SER A 1 114 ? -9.859 -7.734 -11.403 1.00 92.12 114 SER A C 1
ATOM 838 O O . SER A 1 114 ? -10.094 -8.394 -10.394 1.00 92.12 114 SER A O 1
ATOM 840 N N . ARG A 1 115 ? -9.194 -8.248 -12.445 1.00 93.81 115 ARG A N 1
ATOM 841 C CA . ARG A 1 115 ? -8.716 -9.637 -12.504 1.00 93.81 115 ARG A CA 1
ATOM 842 C C . ARG A 1 115 ? -7.598 -9.895 -11.496 1.00 93.81 115 ARG A C 1
ATOM 844 O O . ARG A 1 115 ? -7.581 -10.933 -10.844 1.00 93.81 115 ARG A O 1
ATOM 851 N N . TRP A 1 116 ? -6.644 -8.976 -11.369 1.00 92.62 116 TRP A N 1
ATOM 852 C CA . TRP A 1 116 ? -5.481 -9.163 -10.499 1.00 92.62 116 TRP A CA 1
ATOM 853 C C . TRP A 1 116 ? -5.793 -9.021 -9.015 1.00 92.62 116 TRP A C 1
ATOM 855 O O . TRP A 1 116 ? -5.150 -9.694 -8.214 1.00 92.62 116 TRP A O 1
ATOM 865 N N . SER A 1 117 ? -6.759 -8.171 -8.674 1.00 89.62 117 SER A N 1
ATOM 866 C CA . SER A 1 117 ? -7.250 -7.932 -7.312 1.00 89.62 117 SER A CA 1
ATOM 867 C C . SER A 1 117 ? -8.443 -8.813 -6.934 1.00 89.62 117 SER A C 1
ATOM 869 O O . SER A 1 117 ? -8.981 -8.673 -5.837 1.00 89.62 117 SER A O 1
ATOM 871 N N . ALA A 1 118 ? -8.853 -9.734 -7.812 1.00 87.88 118 ALA A N 1
ATOM 872 C CA . ALA A 1 118 ? -9.945 -10.655 -7.538 1.00 87.88 118 ALA A CA 1
ATOM 873 C C . ALA A 1 118 ? -9.703 -11.423 -6.226 1.00 87.88 118 ALA A C 1
ATOM 875 O O . ALA A 1 118 ? -8.614 -11.943 -5.974 1.00 87.88 118 ALA A O 1
ATOM 876 N N . GLY A 1 119 ? -10.732 -11.478 -5.378 1.00 79.19 119 GLY A N 1
ATOM 877 C CA . GLY A 1 119 ? -10.663 -12.137 -4.071 1.00 79.19 119 GLY A CA 1
ATOM 878 C C . GLY A 1 119 ? -9.980 -11.324 -2.965 1.00 79.19 119 GLY A C 1
ATOM 879 O O . GLY A 1 119 ? -9.864 -11.832 -1.849 1.00 79.19 119 GLY A O 1
ATOM 880 N N . TYR A 1 120 ? -9.551 -10.088 -3.237 1.00 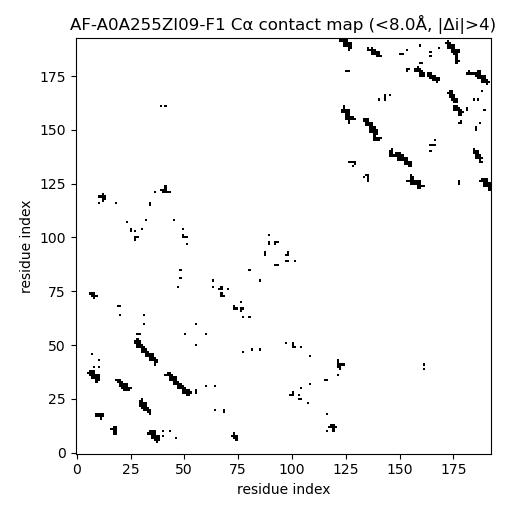82.94 120 TYR A N 1
ATOM 881 C CA . TYR A 1 120 ? -9.174 -9.120 -2.210 1.00 82.94 120 TYR A CA 1
ATOM 882 C C . TYR A 1 120 ? -10.316 -8.135 -1.958 1.00 82.94 120 TYR A C 1
ATOM 884 O O . TYR A 1 120 ? -10.914 -7.600 -2.890 1.00 82.94 120 TYR A O 1
ATOM 892 N N . ALA A 1 121 ? -10.559 -7.845 -0.684 1.00 75.81 121 ALA A N 1
ATOM 893 C CA . ALA A 1 121 ? -11.385 -6.731 -0.253 1.00 75.81 121 ALA A CA 1
ATOM 894 C C . ALA A 1 121 ? -10.542 -5.817 0.638 1.00 75.81 121 ALA A C 1
ATOM 896 O O . ALA A 1 121 ? -9.776 -6.295 1.479 1.00 75.81 121 ALA A O 1
ATOM 897 N N . VAL A 1 122 ? -10.683 -4.501 0.455 1.00 79.69 122 VAL A N 1
ATOM 898 C CA . VAL A 1 122 ? -10.116 -3.546 1.411 1.00 79.69 122 VAL A CA 1
ATOM 899 C C . VAL A 1 122 ? -10.751 -3.777 2.775 1.00 79.69 122 VAL A C 1
ATOM 901 O O . VAL A 1 122 ? -11.953 -4.015 2.894 1.00 79.69 122 VAL A O 1
ATOM 904 N N . ALA A 1 123 ? -9.928 -3.705 3.809 1.00 80.12 123 ALA A N 1
ATOM 905 C CA . ALA A 1 123 ? -10.372 -3.860 5.173 1.00 80.12 123 ALA A CA 1
ATOM 906 C C . ALA A 1 123 ? -11.307 -2.718 5.565 1.00 80.12 123 ALA A C 1
ATOM 908 O O . ALA A 1 123 ? -10.959 -1.538 5.439 1.00 80.12 123 ALA A O 1
ATOM 909 N N . VAL A 1 124 ? -12.467 -3.079 6.108 1.00 84.00 124 VAL A N 1
ATOM 910 C CA . VAL A 1 124 ? -13.378 -2.118 6.721 1.00 84.00 124 VAL A CA 1
ATOM 911 C C . VAL A 1 124 ? -13.138 -2.149 8.221 1.00 84.00 124 VAL A C 1
ATOM 913 O O . VAL A 1 124 ? -13.345 -3.161 8.883 1.00 84.00 124 VAL A O 1
ATOM 916 N N . TRP A 1 125 ? -12.702 -1.023 8.772 1.00 89.81 125 TRP A N 1
ATOM 917 C CA . TRP A 1 125 ? -12.529 -0.887 10.212 1.00 89.81 125 TRP A CA 1
ATOM 918 C C . TRP A 1 125 ? -13.846 -0.454 10.829 1.00 89.81 125 TRP A C 1
ATOM 920 O O . TRP A 1 125 ? -14.455 0.520 10.384 1.00 89.81 125 TRP A O 1
ATOM 930 N N . LYS A 1 126 ? -14.290 -1.184 11.850 1.00 92.44 126 LYS A N 1
ATOM 931 C CA . LYS A 1 126 ? -15.524 -0.878 12.573 1.00 92.44 126 LYS A CA 1
ATOM 932 C C . LYS A 1 126 ? -15.259 -0.783 14.064 1.00 92.44 126 LYS A C 1
ATOM 934 O O . LYS A 1 126 ? -14.331 -1.414 14.572 1.00 92.44 126 LYS A O 1
ATOM 939 N N . VAL A 1 127 ? -16.088 -0.017 14.769 1.00 93.94 127 VAL A N 1
ATOM 940 C CA . VAL A 1 127 ? -16.044 0.077 16.233 1.00 93.94 127 VAL A CA 1
ATOM 941 C C . VAL A 1 127 ? -16.154 -1.331 16.812 1.00 93.94 127 VAL A C 1
ATOM 943 O O . VAL A 1 127 ? -17.128 -2.042 16.548 1.00 93.94 127 VAL A O 1
ATOM 946 N N . LYS A 1 128 ? -15.135 -1.739 17.572 1.00 94.94 128 LYS A N 1
ATOM 947 C CA . LYS A 1 128 ? -14.973 -3.120 18.042 1.00 94.94 128 LYS A CA 1
ATOM 948 C C . LYS A 1 128 ? -16.121 -3.526 18.976 1.00 94.94 128 LYS A C 1
ATOM 950 O O . LYS A 1 128 ? -16.614 -2.705 19.744 1.00 94.94 128 LYS A O 1
ATOM 955 N N . ALA A 1 129 ? -16.497 -4.804 19.000 1.00 95.00 129 ALA A N 1
ATOM 956 C CA . ALA A 1 129 ? -17.475 -5.335 19.961 1.00 95.00 129 ALA A CA 1
ATOM 957 C C . ALA A 1 129 ? -17.061 -5.074 21.421 1.00 95.00 129 ALA A C 1
ATOM 959 O O . ALA A 1 129 ? -15.881 -5.202 21.735 1.00 95.00 129 ALA A O 1
ATOM 960 N N . ASN A 1 130 ? -17.989 -4.718 22.317 1.00 94.69 130 ASN A N 1
ATOM 961 C CA . ASN A 1 130 ? -17.705 -4.346 23.714 1.00 94.69 130 ASN A CA 1
ATOM 962 C C . ASN A 1 130 ? -18.446 -5.235 24.725 1.00 94.69 130 ASN A C 1
ATOM 964 O O . ASN A 1 130 ? -19.233 -4.757 25.543 1.00 94.69 130 ASN A O 1
ATOM 968 N N . GLY A 1 131 ? -18.242 -6.551 24.630 1.00 92.44 131 GLY A N 1
ATOM 969 C CA . GLY A 1 131 ? -19.081 -7.507 25.354 1.00 92.44 131 GLY A CA 1
ATOM 970 C C . GLY A 1 131 ? -20.544 -7.358 24.926 1.00 92.44 131 GLY A C 1
ATOM 971 O O . GLY A 1 131 ? -20.822 -7.264 23.733 1.00 92.44 131 GLY A O 1
ATOM 972 N N . ALA A 1 132 ? -21.460 -7.289 25.895 1.00 93.56 132 ALA A N 1
ATOM 973 C CA . ALA A 1 132 ? -22.890 -7.076 25.648 1.00 93.56 132 ALA A CA 1
ATOM 974 C C . ALA A 1 132 ? -23.270 -5.602 25.391 1.00 93.56 132 ALA A C 1
ATOM 976 O O . ALA A 1 132 ? -24.408 -5.315 25.022 1.00 93.56 132 ALA A O 1
ATOM 977 N N . ALA A 1 133 ? -22.350 -4.653 25.596 1.00 94.75 133 ALA A N 1
ATOM 978 C CA . ALA A 1 133 ? -22.643 -3.244 25.379 1.00 94.75 133 ALA A CA 1
ATOM 979 C C . ALA A 1 133 ? -22.696 -2.925 23.878 1.00 94.75 133 ALA A C 1
ATOM 981 O O . ALA A 1 133 ? -21.791 -3.267 23.116 1.00 94.75 133 ALA A O 1
ATOM 982 N N . THR A 1 134 ? -23.727 -2.185 23.470 1.00 95.56 134 THR A N 1
ATOM 983 C CA . THR A 1 134 ? -23.897 -1.700 22.090 1.00 95.56 134 THR A CA 1
ATOM 984 C C . THR A 1 134 ? -23.014 -0.497 21.770 1.00 95.56 134 THR A C 1
ATOM 986 O O . THR A 1 134 ? -22.950 -0.064 20.622 1.00 95.56 134 THR A O 1
ATOM 989 N N . THR A 1 135 ? -22.300 0.042 22.765 1.00 95.44 135 THR A N 1
ATOM 990 C CA . THR A 1 135 ? -21.417 1.199 22.596 1.00 95.44 135 THR A CA 1
ATOM 991 C C . THR A 1 135 ? -20.034 1.000 23.212 1.00 95.44 135 THR A C 1
ATOM 993 O O . THR A 1 135 ? -19.857 0.226 24.158 1.00 95.44 135 THR A O 1
ATOM 996 N N . ARG A 1 136 ? -19.041 1.737 22.698 1.00 94.94 136 ARG A N 1
ATOM 997 C CA . ARG A 1 136 ? -17.687 1.861 23.262 1.00 94.94 136 ARG A CA 1
ATOM 998 C C . ARG A 1 136 ? -17.386 3.288 23.726 1.00 94.94 136 ARG A C 1
ATOM 1000 O O . ARG A 1 136 ? -17.818 4.228 23.061 1.00 94.94 136 ARG A O 1
ATOM 1007 N N . PRO A 1 137 ? -16.613 3.468 24.812 1.00 94.75 137 PRO A N 1
ATOM 1008 C CA . PRO A 1 137 ? -16.054 4.768 25.177 1.00 94.75 137 PRO A CA 1
ATOM 1009 C C . PRO A 1 137 ? -15.223 5.378 24.043 1.00 94.75 137 PRO A C 1
ATOM 1011 O O . PRO A 1 137 ? -14.500 4.665 23.335 1.00 94.75 137 PRO A O 1
ATOM 1014 N N . ALA A 1 138 ? -15.304 6.695 23.893 1.00 93.75 138 ALA A N 1
ATOM 1015 C CA . ALA A 1 138 ? -14.490 7.478 22.978 1.00 93.75 138 ALA A CA 1
ATOM 1016 C C . ALA A 1 138 ? -13.772 8.611 23.719 1.00 93.75 138 ALA A C 1
ATOM 1018 O O . ALA A 1 138 ? -14.294 9.189 24.676 1.00 93.75 138 ALA A O 1
ATOM 1019 N N . TYR A 1 139 ? -12.565 8.919 23.257 1.00 92.94 139 TYR A N 1
ATOM 1020 C CA . TYR A 1 139 ? -11.619 9.811 23.918 1.00 92.94 139 TYR A CA 1
ATOM 1021 C C . TYR A 1 139 ? -11.101 10.848 22.931 1.00 92.94 139 TYR A C 1
ATOM 1023 O O . TYR A 1 139 ? -10.990 10.574 21.735 1.00 92.94 139 TYR A O 1
ATOM 1031 N N . ALA A 1 140 ? -10.738 12.022 23.440 1.00 91.81 140 ALA A N 1
ATOM 1032 C CA . ALA A 1 140 ? -10.027 13.006 22.640 1.00 91.81 140 ALA A CA 1
ATOM 1033 C C . ALA A 1 140 ? -8.629 12.481 22.262 1.00 91.81 140 ALA A C 1
ATOM 1035 O O . ALA A 1 140 ? -7.952 11.856 23.082 1.00 91.81 140 ALA A O 1
ATOM 1036 N N . LEU A 1 141 ? -8.186 12.752 21.038 1.00 89.38 141 LEU A N 1
ATOM 1037 C CA . LEU A 1 141 ? -6.836 12.480 20.558 1.00 89.38 141 LEU A CA 1
ATOM 1038 C C . LEU A 1 141 ? -6.250 13.773 19.994 1.00 89.38 141 LEU A C 1
ATOM 1040 O O . LEU A 1 141 ? -6.642 14.229 18.922 1.00 89.38 141 LEU A O 1
ATOM 1044 N N . ALA A 1 142 ? -5.304 14.356 20.726 1.00 87.38 142 ALA A N 1
ATOM 1045 C CA . ALA A 1 142 ? -4.667 15.622 20.378 1.00 87.38 142 ALA A CA 1
ATOM 1046 C C . ALA A 1 142 ? -3.153 15.427 20.308 1.00 87.38 142 ALA A C 1
ATOM 1048 O O . ALA A 1 142 ? -2.558 14.872 21.227 1.00 87.38 142 ALA A O 1
ATOM 1049 N N . ASN A 1 143 ? -2.525 15.857 19.210 1.00 84.31 143 ASN A N 1
ATOM 1050 C CA . ASN A 1 143 ? -1.074 15.743 19.001 1.00 84.31 143 ASN A CA 1
ATOM 1051 C C . ASN A 1 143 ? -0.520 14.319 19.235 1.00 84.31 143 ASN A C 1
ATOM 1053 O O . ASN A 1 143 ? 0.572 14.145 19.764 1.00 84.31 143 ASN A O 1
ATOM 1057 N N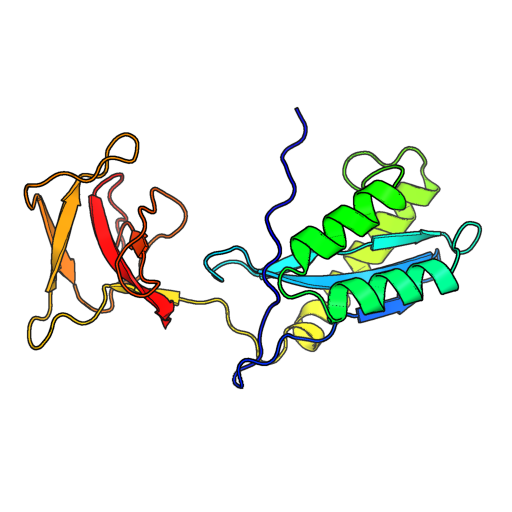 . GLY A 1 144 ? -1.300 13.289 18.883 1.00 80.88 144 GLY A N 1
ATOM 1058 C CA . GLY A 1 144 ? -0.938 11.881 19.098 1.00 80.88 144 GLY A CA 1
ATOM 1059 C C . GLY A 1 144 ? -1.116 11.369 20.535 1.00 80.88 144 GLY A C 1
ATOM 1060 O O . GLY A 1 144 ? -0.930 10.178 20.770 1.00 80.88 144 GLY A O 1
ATOM 1061 N N . VAL A 1 145 ? -1.527 12.221 21.478 1.00 87.38 145 VAL A N 1
ATOM 1062 C CA . VAL A 1 145 ? -1.758 11.866 22.884 1.00 87.38 145 VAL A CA 1
ATOM 1063 C C . VAL A 1 145 ? -3.240 11.598 23.129 1.00 87.38 145 VAL A C 1
ATOM 1065 O O . VAL A 1 145 ? -4.102 12.435 22.851 1.00 87.38 145 VAL A O 1
ATOM 1068 N N . LEU A 1 146 ? -3.537 10.410 23.657 1.00 90.25 146 LEU A N 1
ATOM 1069 C CA . LEU A 1 146 ? -4.890 10.009 24.023 1.00 90.25 146 LEU A CA 1
ATOM 1070 C C . LEU A 1 146 ? -5.286 10.637 25.364 1.00 90.25 146 LEU A C 1
ATOM 1072 O O . LEU A 1 146 ? -4.586 10.472 26.363 1.00 90.25 146 LEU A O 1
ATOM 1076 N N . GLY A 1 147 ? -6.431 11.311 25.398 1.00 89.44 147 GLY A N 1
ATOM 1077 C CA . GLY A 1 147 ? -7.025 11.802 26.634 1.00 89.44 147 GLY A CA 1
ATOM 1078 C C . GLY A 1 147 ? -7.432 10.663 27.573 1.00 89.44 147 GLY A C 1
ATOM 1079 O O . GLY A 1 147 ? -7.768 9.561 27.145 1.00 89.44 147 GLY A O 1
ATOM 1080 N N . THR A 1 148 ? -7.438 10.939 28.875 1.00 90.25 148 THR A N 1
ATOM 1081 C CA . THR A 1 148 ? -7.796 9.957 29.914 1.00 90.25 148 THR A CA 1
ATOM 1082 C C . THR A 1 148 ? -9.275 9.984 30.294 1.00 90.25 148 THR A C 1
ATOM 1084 O O . THR A 1 148 ? -9.763 9.058 30.938 1.00 90.25 148 THR A O 1
ATOM 1087 N N . LYS A 1 149 ? -10.004 11.033 29.896 1.00 92.19 149 LYS A N 1
ATOM 1088 C CA . LYS A 1 149 ? -11.434 11.193 30.168 1.00 92.19 149 LYS A CA 1
ATOM 1089 C C . LYS A 1 149 ? -12.257 10.857 28.934 1.00 92.19 149 LYS A C 1
ATOM 1091 O O . LYS A 1 149 ? -11.942 11.300 27.831 1.00 92.19 149 LYS A O 1
ATOM 1096 N N . GLU A 1 150 ? -13.308 10.076 29.147 1.00 93.06 150 GLU A N 1
ATOM 1097 C CA . GLU A 1 150 ? -14.317 9.804 28.129 1.00 93.06 150 GLU A CA 1
ATOM 1098 C C . GLU A 1 150 ? -15.032 11.107 27.749 1.00 93.06 150 GLU A C 1
ATOM 1100 O O . GLU A 1 150 ? -15.403 11.889 28.625 1.00 93.06 150 GLU A O 1
ATOM 1105 N N . VAL A 1 151 ? -15.214 11.335 26.447 1.00 92.06 151 VAL A N 1
ATOM 1106 C CA . VAL A 1 151 ? -15.893 12.528 25.906 1.00 92.06 151 VAL A CA 1
ATOM 1107 C C . VAL A 1 151 ? -17.113 12.182 25.049 1.00 92.06 151 VAL A C 1
ATOM 1109 O O . VAL A 1 151 ? -17.923 13.058 24.767 1.00 92.06 151 VAL A O 1
ATOM 1112 N N . ALA A 1 152 ? -17.251 10.920 24.625 1.00 92.50 152 ALA A N 1
ATOM 1113 C CA . ALA A 1 152 ? -18.377 10.434 23.831 1.00 92.50 152 ALA A CA 1
ATOM 1114 C C . ALA A 1 152 ? -18.502 8.899 23.896 1.00 92.50 152 ALA A C 1
ATOM 1116 O O . ALA A 1 152 ? -17.638 8.202 24.434 1.00 92.50 152 ALA A O 1
ATOM 1117 N N . ARG A 1 153 ? -19.568 8.365 23.287 1.00 93.06 153 ARG A N 1
ATOM 1118 C CA . ARG A 1 153 ? -19.803 6.927 23.090 1.00 93.06 153 ARG A CA 1
ATOM 1119 C C . ARG A 1 153 ? -20.020 6.619 21.611 1.00 93.06 153 ARG A C 1
ATOM 1121 O O . ARG A 1 153 ? -20.797 7.293 20.942 1.00 93.06 153 ARG A O 1
ATOM 1128 N N . ALA A 1 154 ? -19.356 5.583 21.116 1.00 93.19 154 ALA A N 1
ATOM 1129 C CA . ALA A 1 154 ? -19.434 5.122 19.735 1.00 93.19 154 ALA A CA 1
ATOM 1130 C C . ALA A 1 154 ? -20.332 3.891 19.618 1.00 93.19 154 ALA A C 1
ATOM 1132 O O . ALA A 1 154 ? -20.170 2.961 20.405 1.00 93.19 154 ALA A O 1
ATOM 1133 N N . GLN A 1 155 ? -21.227 3.844 18.630 1.00 94.56 155 GLN A N 1
ATOM 1134 C CA . GLN A 1 155 ? -22.009 2.636 18.342 1.00 94.56 155 GLN A CA 1
ATOM 1135 C C . GLN A 1 155 ? -21.096 1.524 17.818 1.00 94.56 155 GLN A C 1
ATOM 1137 O O . GLN A 1 155 ? -20.325 1.738 16.880 1.00 94.56 155 GLN A O 1
ATOM 1142 N N . VAL A 1 156 ? -21.183 0.338 18.416 1.00 94.62 156 VAL A N 1
ATOM 1143 C CA . VAL A 1 156 ? -20.474 -0.860 17.949 1.00 94.62 156 VAL A CA 1
ATOM 1144 C C . VAL A 1 156 ? -20.882 -1.159 16.506 1.00 94.62 156 VAL A C 1
ATOM 1146 O O . VAL A 1 156 ? -22.050 -1.056 16.144 1.00 94.62 156 VAL A O 1
ATOM 1149 N N . GLY A 1 157 ? -19.911 -1.508 15.659 1.00 91.75 157 GLY A N 1
ATOM 1150 C CA . GLY A 1 157 ? -20.152 -1.759 14.237 1.00 91.75 157 GLY A CA 1
ATOM 1151 C C . GLY A 1 157 ? -20.238 -0.503 13.360 1.00 91.75 157 GLY A C 1
ATOM 1152 O O . GLY A 1 157 ? -20.267 -0.640 12.137 1.00 91.75 157 GLY A O 1
ATOM 1153 N N . ALA A 1 158 ? -20.220 0.710 13.927 1.00 91.75 158 ALA A N 1
ATOM 1154 C CA . ALA A 1 158 ? -20.083 1.925 13.125 1.00 91.75 158 ALA A CA 1
ATOM 1155 C C . ALA A 1 158 ? -18.749 1.919 12.359 1.00 91.75 158 ALA A C 1
ATOM 1157 O O . ALA A 1 158 ? -17.740 1.424 12.865 1.00 91.75 158 ALA A O 1
ATOM 1158 N N . ILE A 1 159 ? -18.747 2.461 11.139 1.00 89.94 159 ILE A N 1
ATOM 1159 C CA . ILE A 1 159 ? -17.537 2.571 10.313 1.00 89.94 159 ILE A CA 1
ATOM 1160 C C . ILE A 1 159 ? -16.559 3.537 10.983 1.00 89.94 159 ILE A C 1
ATOM 1162 O O . ILE A 1 159 ? -16.966 4.592 11.475 1.00 89.94 159 ILE A O 1
ATOM 1166 N N . CYS A 1 160 ? -15.280 3.169 10.976 1.00 90.25 160 CYS A N 1
ATOM 1167 C CA . CYS A 1 160 ? -14.198 4.004 11.462 1.00 90.25 160 CYS A CA 1
ATOM 1168 C C . CYS A 1 160 ? -13.460 4.703 10.318 1.00 90.25 160 CYS A C 1
ATOM 1170 O O . CYS A 1 160 ? -13.112 4.085 9.309 1.00 90.25 160 CYS A O 1
ATOM 1172 N N . ASN A 1 161 ? -13.165 5.986 10.504 1.00 87.31 161 ASN A N 1
ATOM 1173 C CA . ASN A 1 161 ? -12.325 6.767 9.616 1.00 87.31 161 ASN A CA 1
ATOM 1174 C C . ASN A 1 161 ? -10.852 6.566 9.973 1.00 87.31 161 ASN A C 1
ATOM 1176 O O . ASN A 1 161 ? -10.359 7.009 11.007 1.00 87.31 161 ASN A O 1
ATOM 1180 N N . VAL A 1 162 ? -10.132 5.909 9.072 1.00 83.25 162 VAL A N 1
ATOM 1181 C CA . VAL A 1 162 ? -8.723 5.568 9.263 1.00 83.25 162 VAL A CA 1
ATOM 1182 C C . VAL A 1 162 ? -7.757 6.585 8.657 1.00 83.25 162 VAL A C 1
ATOM 1184 O O . VAL A 1 162 ? -6.548 6.355 8.685 1.00 83.25 162 VAL A O 1
ATOM 1187 N N . ILE A 1 163 ? -8.251 7.701 8.116 1.00 74.31 163 ILE A N 1
ATOM 1188 C CA . ILE A 1 163 ? -7.429 8.711 7.439 1.00 74.31 163 ILE A CA 1
ATOM 1189 C C . ILE A 1 163 ? -6.698 9.614 8.465 1.00 74.31 163 ILE A C 1
ATOM 1191 O O . ILE A 1 163 ? -5.612 10.097 8.149 1.00 74.31 163 ILE A O 1
ATOM 1195 N N . ARG A 1 164 ? -7.205 9.784 9.709 1.00 68.00 164 ARG A N 1
ATOM 1196 C CA . ARG A 1 164 ? -6.617 10.578 10.830 1.00 68.00 164 ARG A CA 1
ATOM 1197 C C . ARG A 1 164 ? -7.142 10.130 12.221 1.00 68.00 164 ARG A C 1
ATOM 1199 O O . ARG A 1 164 ? -8.075 9.339 12.275 1.00 68.00 164 ARG A O 1
ATOM 1206 N N . PRO A 1 165 ? -6.580 10.654 13.331 1.00 65.50 165 PRO A N 1
ATOM 1207 C CA . PRO A 1 165 ? -5.339 10.189 13.943 1.00 65.50 165 PRO A CA 1
ATOM 1208 C C . PRO A 1 165 ? -5.488 8.771 14.527 1.00 65.50 165 PRO A C 1
ATOM 1210 O O . PRO A 1 165 ? -6.395 8.479 15.302 1.00 65.50 165 PRO A O 1
ATOM 1213 N N . THR A 1 166 ? -4.563 7.881 14.161 1.00 74.94 166 THR A N 1
ATOM 1214 C CA . THR A 1 166 ? -4.598 6.471 14.564 1.00 74.94 166 THR A CA 1
ATOM 1215 C C . THR A 1 166 ? -3.494 6.138 15.546 1.00 74.94 166 THR A C 1
ATOM 1217 O O . THR A 1 166 ? -2.386 5.787 15.143 1.00 74.94 166 THR A O 1
ATOM 1220 N N . ALA A 1 167 ? -3.811 6.250 16.834 1.00 74.62 167 ALA A N 1
ATOM 1221 C CA . ALA A 1 167 ? -2.980 5.691 17.889 1.00 74.62 167 ALA A CA 1
ATOM 1222 C C . ALA A 1 167 ? -3.124 4.155 17.899 1.00 74.62 167 ALA A C 1
ATOM 1224 O O . ALA A 1 167 ? -4.245 3.655 17.733 1.00 74.62 167 ALA A O 1
ATOM 1225 N N . PRO A 1 168 ? -2.037 3.394 18.117 1.00 79.50 168 PRO A N 1
ATOM 1226 C CA . PRO A 1 168 ? -2.125 1.950 18.300 1.00 79.50 168 PRO A CA 1
ATOM 1227 C C . PRO A 1 168 ? -3.079 1.593 19.445 1.00 79.50 168 PRO A C 1
ATOM 1229 O O . PRO A 1 168 ? -3.146 2.300 20.456 1.00 79.50 168 PRO A O 1
ATOM 1232 N N . ALA A 1 169 ? -3.815 0.496 19.303 1.00 82.75 169 ALA A N 1
ATOM 1233 C CA . ALA A 1 169 ? -4.528 -0.154 20.396 1.00 82.75 169 ALA A CA 1
ATOM 1234 C C . ALA A 1 169 ? -4.024 -1.598 20.567 1.00 82.75 169 ALA A C 1
ATOM 1236 O O . ALA A 1 169 ? -3.143 -2.069 19.848 1.00 82.75 169 ALA A O 1
ATOM 1237 N N . THR A 1 170 ? -4.526 -2.288 21.585 1.00 81.00 170 THR A N 1
ATOM 1238 C CA . THR A 1 170 ? -4.084 -3.642 21.930 1.00 81.00 170 THR A CA 1
ATOM 1239 C C . THR A 1 170 ? -4.534 -4.653 20.872 1.00 81.00 170 THR A C 1
ATOM 1241 O O . THR A 1 170 ? -5.655 -4.573 20.379 1.00 81.00 170 THR A O 1
ATOM 1244 N N . GLY A 1 171 ? -3.691 -5.639 20.549 1.00 79.69 171 GLY A N 1
ATOM 1245 C CA . GLY A 1 171 ? -4.086 -6.782 19.712 1.00 79.69 171 GLY A CA 1
ATOM 1246 C C . GLY A 1 171 ? -4.258 -6.478 18.220 1.00 79.69 171 GLY A C 1
ATOM 1247 O O . GLY A 1 171 ? -5.047 -7.145 17.560 1.00 79.69 171 GLY A O 1
ATOM 1248 N N . GLY A 1 172 ? -3.555 -5.471 17.691 1.00 79.44 172 GLY A N 1
ATOM 1249 C CA . GLY A 1 172 ? -3.641 -5.088 16.274 1.00 79.44 172 GLY A CA 1
ATOM 1250 C C . GLY A 1 172 ? -4.848 -4.211 15.929 1.00 79.44 172 GLY A C 1
ATOM 1251 O O . GLY A 1 172 ? -5.041 -3.866 14.764 1.00 79.44 172 GLY A O 1
ATOM 1252 N N . ASP A 1 173 ? -5.638 -3.822 16.930 1.00 90.31 173 ASP A N 1
ATOM 1253 C CA . ASP A 1 173 ? -6.665 -2.798 16.787 1.00 90.31 173 ASP A CA 1
ATOM 1254 C C . ASP A 1 173 ? -6.044 -1.404 16.635 1.00 90.31 173 ASP A C 1
ATOM 1256 O O . ASP A 1 173 ? -4.898 -1.143 17.019 1.00 90.31 173 ASP A O 1
ATOM 1260 N N . ILE A 1 174 ? -6.852 -0.463 16.159 1.00 90.62 174 ILE A N 1
ATOM 1261 C CA . ILE A 1 174 ? -6.474 0.948 16.077 1.00 90.62 174 ILE A CA 1
ATOM 1262 C C . ILE A 1 174 ? -7.458 1.804 16.856 1.00 90.62 174 ILE A C 1
ATOM 1264 O O . ILE A 1 174 ? -8.610 1.426 17.070 1.00 90.62 174 ILE A O 1
ATOM 1268 N N . ARG A 1 175 ? -7.021 3.000 17.240 1.00 91.50 175 ARG A N 1
ATOM 1269 C CA . ARG A 1 175 ? -7.945 4.075 17.591 1.00 91.50 175 ARG A CA 1
ATOM 1270 C C . ARG A 1 175 ? -8.272 4.876 16.348 1.00 91.50 175 ARG A C 1
ATOM 1272 O O . ARG A 1 175 ? -7.355 5.229 15.624 1.00 91.50 175 ARG A O 1
ATOM 1279 N N . ALA A 1 176 ? -9.543 5.131 16.084 1.00 91.75 176 ALA A N 1
ATOM 1280 C CA . ALA A 1 176 ? -9.969 5.903 14.924 1.00 91.75 176 ALA A CA 1
ATOM 1281 C C . ALA A 1 176 ? -11.263 6.664 15.218 1.00 91.75 176 ALA A C 1
ATOM 1283 O O . ALA A 1 176 ? -12.027 6.297 16.118 1.00 91.75 176 ALA A O 1
ATOM 1284 N N . GLU A 1 177 ? -11.480 7.737 14.462 1.00 91.12 177 GLU A N 1
ATOM 1285 C CA . GLU A 1 177 ? -12.748 8.469 14.430 1.00 91.12 177 GLU A CA 1
ATOM 1286 C C . GLU A 1 177 ? -13.854 7.562 13.873 1.00 91.12 177 GLU A C 1
ATOM 1288 O O . GLU A 1 177 ? -13.565 6.577 13.192 1.00 91.12 177 GLU A O 1
ATOM 1293 N N . PHE A 1 178 ? -15.118 7.848 14.182 1.00 89.31 178 PHE A N 1
ATOM 1294 C CA . PHE A 1 178 ? -16.226 6.938 13.884 1.00 89.31 178 PHE A CA 1
ATOM 1295 C C . PHE A 1 178 ? -17.527 7.660 13.531 1.00 89.31 178 PHE A C 1
ATOM 1297 O O . PHE A 1 178 ? -17.770 8.804 13.920 1.00 89.31 178 PHE A O 1
ATOM 1304 N N . GLY A 1 179 ? -18.413 6.913 12.868 1.00 72.81 179 GLY A N 1
ATOM 1305 C CA . GLY A 1 179 ? -19.777 7.336 12.563 1.00 72.81 179 GLY A CA 1
ATOM 1306 C C . GLY A 1 179 ? -19.887 8.230 11.321 1.00 72.81 179 GLY A C 1
ATOM 1307 O O . GLY A 1 179 ? -18.885 8.626 10.732 1.00 72.81 179 GLY A O 1
ATOM 1308 N N . PRO A 1 180 ? -21.118 8.560 10.895 1.00 64.25 180 PRO A N 1
ATOM 1309 C CA . PRO A 1 180 ? -21.360 9.297 9.651 1.00 64.25 180 PRO A CA 1
ATOM 1310 C C . PRO A 1 180 ? -20.810 10.732 9.666 1.00 64.25 180 PRO A C 1
ATOM 1312 O O . PRO A 1 180 ? -20.575 11.299 8.605 1.00 64.25 180 PRO A O 1
ATOM 1315 N N . ALA A 1 181 ? -20.580 11.305 10.852 1.00 64.81 181 ALA A N 1
ATOM 1316 C CA . ALA A 1 181 ? -20.095 12.673 11.017 1.00 64.81 181 ALA A CA 1
ATOM 1317 C C . ALA A 1 181 ? -18.577 12.789 11.253 1.00 64.81 181 ALA A C 1
ATOM 1319 O O . ALA A 1 181 ? -18.088 13.913 11.250 1.00 64.81 181 ALA A O 1
ATOM 1320 N N . ASN A 1 182 ? -17.857 11.673 11.478 1.00 70.00 182 ASN A N 1
ATOM 1321 C CA . ASN A 1 182 ? -16.402 11.604 11.726 1.00 70.00 182 ASN A CA 1
ATOM 1322 C C . ASN A 1 182 ? -15.831 12.852 12.426 1.00 70.00 182 ASN A C 1
ATOM 1324 O O . ASN A 1 182 ? -15.016 13.578 11.857 1.00 70.00 182 ASN A O 1
ATOM 1328 N N . ALA A 1 183 ? -16.323 13.134 13.638 1.00 68.62 183 ALA A N 1
ATOM 1329 C CA . ALA A 1 183 ? -15.925 14.321 14.385 1.00 68.62 183 ALA A CA 1
ATOM 1330 C C . ALA A 1 183 ? -14.397 14.320 14.599 1.00 68.62 183 ALA A C 1
ATOM 1332 O O . ALA A 1 183 ? -13.880 13.363 15.190 1.00 68.62 183 ALA A O 1
ATOM 1333 N N . PRO A 1 184 ? -13.674 15.366 14.152 1.00 81.19 184 PRO A N 1
ATOM 1334 C CA . PRO A 1 184 ? -12.223 15.384 14.229 1.00 81.19 184 PRO A CA 1
ATOM 1335 C C . PRO A 1 184 ? -11.717 15.246 15.665 1.00 81.19 184 PRO A C 1
ATOM 1337 O O . PRO A 1 184 ? -12.188 15.934 16.571 1.00 81.19 184 PRO A O 1
ATOM 1340 N N . GLY A 1 185 ? -10.723 14.386 15.871 1.00 86.06 185 GLY A N 1
ATOM 1341 C CA . GLY A 1 185 ? -10.012 14.287 17.146 1.00 86.06 185 GLY A CA 1
ATOM 1342 C C . GLY A 1 185 ? -10.763 13.560 18.264 1.00 86.06 185 GLY A C 1
ATOM 1343 O O . GLY A 1 185 ? -10.293 13.589 19.399 1.00 86.06 185 GLY A O 1
ATOM 1344 N N . VAL A 1 186 ? -11.880 12.879 17.981 1.00 90.81 186 VAL A N 1
ATOM 1345 C CA . VAL A 1 186 ? -12.548 11.971 18.931 1.00 90.81 186 VAL A CA 1
ATOM 1346 C C . VAL A 1 186 ? -12.475 10.545 18.404 1.00 90.81 186 VAL A C 1
ATOM 1348 O O . VAL A 1 186 ? -13.037 10.225 17.362 1.00 90.81 186 VAL A O 1
ATOM 1351 N N . VAL A 1 187 ? -11.792 9.669 19.138 1.00 93.12 187 VAL A N 1
ATOM 1352 C CA . VAL A 1 187 ? -11.468 8.315 18.675 1.00 93.12 187 VAL A CA 1
ATOM 1353 C C . VAL A 1 187 ? -11.976 7.238 19.623 1.00 93.12 187 VAL A C 1
ATOM 1355 O O . VAL A 1 187 ? -12.032 7.417 20.840 1.00 93.12 187 VAL A O 1
ATOM 1358 N N . THR A 1 188 ? -12.291 6.072 19.068 1.00 94.12 188 THR A N 1
ATOM 1359 C CA . THR A 1 188 ? -12.578 4.845 19.823 1.00 94.12 188 THR A CA 1
ATOM 1360 C C . THR A 1 188 ? -11.769 3.673 19.270 1.00 94.12 188 THR A C 1
ATOM 1362 O O . THR A 1 188 ? -11.076 3.816 18.267 1.00 94.12 188 THR A O 1
ATOM 1365 N N . ILE A 1 189 ? -11.835 2.514 19.928 1.00 94.50 189 ILE A N 1
ATOM 1366 C CA . ILE A 1 189 ? -11.162 1.293 19.473 1.00 94.50 189 ILE A CA 1
ATOM 1367 C C . ILE A 1 189 ? -11.945 0.675 18.313 1.00 94.50 189 ILE A C 1
ATOM 1369 O O . ILE A 1 189 ? -13.111 0.293 18.459 1.00 94.50 189 ILE A O 1
ATOM 1373 N N . CYS A 1 190 ? -11.260 0.515 17.189 1.00 93.44 190 CYS A N 1
ATOM 1374 C CA . CYS A 1 190 ? -11.763 -0.100 15.977 1.00 93.44 190 CYS A CA 1
ATOM 1375 C C . CYS A 1 190 ? -10.971 -1.364 15.669 1.00 93.44 190 CYS A C 1
ATOM 1377 O O . CYS A 1 190 ? -9.741 -1.369 15.750 1.00 93.44 190 CYS A O 1
ATOM 1379 N N . SER A 1 191 ? -11.686 -2.415 15.283 1.00 91.94 191 SER A N 1
ATOM 1380 C CA . SER A 1 191 ? -11.089 -3.663 14.830 1.00 91.94 191 SER A CA 1
ATOM 1381 C C . SER A 1 191 ? -11.324 -3.850 13.342 1.00 91.94 191 SER A C 1
ATOM 1383 O O . SER A 1 191 ? -12.326 -3.394 12.775 1.00 91.94 191 SER A O 1
ATOM 1385 N N . LYS A 1 192 ? -10.380 -4.544 12.720 1.00 88.56 192 LYS A N 1
ATOM 1386 C CA . LYS A 1 192 ? -10.480 -4.976 11.336 1.00 88.56 192 LYS A CA 1
ATOM 1387 C C . LYS A 1 192 ? -11.636 -5.972 11.189 1.00 88.56 192 LYS A C 1
ATOM 1389 O O . LYS A 1 192 ? -11.793 -6.837 12.052 1.00 88.56 192 LYS A O 1
ATOM 1394 N N . GLN A 1 193 ? -12.425 -5.825 10.129 1.00 81.06 193 GLN A N 1
ATOM 1395 C CA . GLN A 1 193 ? -13.470 -6.762 9.707 1.00 81.06 193 GLN A CA 1
ATOM 1396 C C . GLN A 1 193 ? -13.120 -7.344 8.343 1.00 81.06 193 GLN A C 1
ATOM 1398 O O . GLN A 1 193 ? -12.449 -6.625 7.560 1.00 81.06 193 GLN A O 1
#

Radius of gyration: 20.37 Å; Cα contacts (8 Å, |Δi|>4): 346; chains: 1; bounding box: 44×35×56 Å

Nearest PDB structures (foldseek):
  3thy-assembly1_A  TM=2.904E-01  e=1.385E+00  Homo sapiens
  5gty-assembly1_H  TM=3.810E-01  e=3.039E+00  Homo sapiens
  6da0-assembly1_A  TM=4.219E-01  e=5.961E+00  Naegleria fowleri
  8p5d-assembly1_LM0  TM=2.242E-01  e=2.717E+00  Spraguea lophii 42_110

Solvent-accessible surface area (backbone atoms only — not comparable to full-atom values): 10976 Å² total; per-residue (Å²): 134,82,80,77,78,78,61,36,38,68,36,39,33,87,86,66,47,62,59,77,66,44,81,47,76,62,96,58,24,41,34,42,38,33,55,18,14,38,91,76,35,62,45,76,48,78,48,74,52,74,37,45,60,93,75,46,57,63,68,61,53,51,52,46,51,53,51,26,70,73,36,92,54,34,32,64,38,41,49,58,45,35,73,73,70,53,92,68,49,83,90,61,45,92,42,70,70,52,44,49,44,44,52,51,50,52,49,52,46,67,76,38,42,70,73,73,47,59,65,52,74,65,38,50,36,18,28,38,84,46,84,91,44,65,47,38,70,18,22,41,45,55,97,86,43,72,50,91,56,76,78,50,74,41,52,43,65,31,52,40,43,82,89,50,77,70,46,83,44,79,94,84,24,33,26,20,16,47,48,100,76,48,53,84,50,41,26,28,60,24,31,80,94

p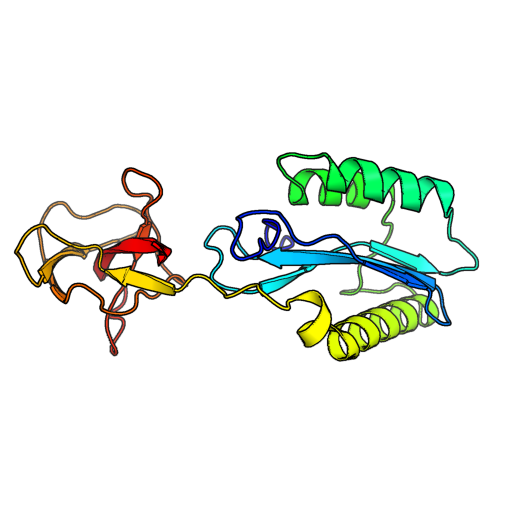LDDT: mean 84.21, std 10.45, range [33.22, 96.62]